Protein AF-A0A7V9TFL7-F1 (afdb_monomer)

Radius of gyration: 17.12 Å; Cα contacts (8 Å, |Δi|>4): 181; chains: 1; bounding box: 45×33×50 Å

Solvent-accessible surface area (backbone atoms only — not comparable to full-atom values): 10741 Å² total; per-residue (Å²): 133,84,66,68,68,58,56,56,48,54,56,53,56,59,66,72,76,47,101,66,58,71,63,60,57,45,56,70,36,56,84,53,49,41,68,57,50,54,43,46,17,35,48,76,90,52,32,55,60,72,30,64,69,74,57,53,71,81,51,73,81,63,53,56,67,58,53,50,52,30,50,39,53,50,28,47,51,52,22,50,50,35,52,54,44,73,68,34,84,84,30,59,55,79,90,54,43,64,60,48,50,51,50,26,55,50,26,48,50,50,32,56,49,44,27,58,76,70,73,48,59,92,72,69,82,60,78,73,72,40,75,27,35,89,62,79,34,77,44,41,74,69,36,47,66,52,32,51,54,50,51,46,32,48,29,51,38,48,30,49,51,39,62,69,44,42,77,57,20,65,90,40,63,69,61,31,52,52,42,53,55,51,31,57,51,29,52,52,62,53,67,110

Foldseek 3Di:
DPDPVVVVVVVVVLQPPDPDDVVNLCVVCVVPPLLLLLLLFFDPVCSCLSDPCNVVVPDDQDALLSLLLSLLQLLLVLLVLLVLLLPQPPQDDPVCSVVSVVSNVLSVVLNVVSCVVNVHDVCRSHGHTDSCSNVVCVCCNPHNVNVVSNNLSSLVSLLCSLVVCLVNCVVPPVSNVSSVVSNVVSVVSNSD

Nearest PDB structures (foldseek):
  4v6b-assembly6_Cn  TM=4.547E-01  e=3.227E-01  Homo sapiens
  4v6b-assembly3_BC  TM=4.761E-01  e=4.717E-01  Homo sapiens
  7tb3-assembly1_A  TM=3.860E-01  e=2.207E-01  Homo sapiens
  8auw-assembly1_D  TM=3.301E-01  e=3.808E+00  Homo sapiens
  7qhm-assembly1_S  TM=1.926E-01  e=4.187E+00  Corynebacterium glutamicum ATCC 13032

Sequence (192 aa):
MLDQTLFDRFDQELSSQTGTSRRDALSTAGSLGAGLLVAAAVPSIFRSLLNPGLLFAQAAQPTVEQVLRFALTLEYLEFEFYERGLLMAGLIPAADRTIFQVFRDHERAHVLFLEGQLGLGRNAAKPDFDFTAGGAFPNWNTDYATYRALAQGFEDTGVRAYKGQAPNLMSNKVALTAALQIHSVEGRHASV

Secondary structure (DSSP, 8-state):
---HHHHHHHHHHHHHHSSS-HHHHHHHTTSS-HHHHHHHHS-HHHHHHH-HHHHHSSSSS--HHHHHHHHHHHHHHHHHHHHHHHHSTTTS-TTTHHHHHHHHHHHHHHHHHHHHHHTPPTTTTPPP--TTTTTT-TTTTT-HHHHHHHHHHHHHHHHHHHHHHHHHHTT-HHHHHHHHHHHHHHHHHTT-

Mean predicted aligned error: 10.51 Å

Structure (mmCIF, N/CA/C/O backbone):
data_AF-A0A7V9TFL7-F1
#
_entry.id   AF-A0A7V9TFL7-F1
#
loop_
_atom_site.group_PDB
_atom_site.id
_atom_site.type_symbol
_atom_site.label_atom_id
_atom_site.label_alt_id
_atom_site.label_comp_id
_atom_site.label_asym_id
_atom_site.label_entity_id
_atom_site.label_seq_id
_atom_site.pdbx_PDB_ins_code
_atom_site.Cartn_x
_atom_site.Cartn_y
_atom_site.Cartn_z
_atom_site.occupancy
_atom_site.B_iso_or_equiv
_atom_site.auth_seq_id
_atom_site.auth_comp_id
_atom_site.auth_asym_id
_atom_site.auth_atom_id
_atom_site.pdbx_PDB_model_num
ATOM 1 N N . MET A 1 1 ? 16.453 -11.311 30.201 1.00 38.06 1 MET A N 1
ATOM 2 C CA . MET A 1 1 ? 17.281 -10.321 29.487 1.00 38.06 1 MET A CA 1
ATOM 3 C C . MET A 1 1 ? 17.600 -10.965 28.149 1.00 38.06 1 MET A C 1
ATOM 5 O O . MET A 1 1 ? 18.352 -11.927 28.137 1.00 38.06 1 MET A O 1
ATOM 9 N N . LEU A 1 2 ? 16.854 -10.614 27.098 1.00 36.91 2 LEU A N 1
ATOM 10 C CA . LEU A 1 2 ? 16.993 -11.259 25.788 1.00 36.91 2 LEU A CA 1
ATOM 11 C C . LEU A 1 2 ? 18.302 -10.785 25.153 1.00 36.91 2 LEU A C 1
ATOM 13 O O . LEU A 1 2 ? 18.589 -9.590 25.144 1.00 36.91 2 LEU A O 1
ATOM 17 N N . ASP A 1 3 ? 19.102 -11.755 24.730 1.00 43.72 3 ASP A N 1
ATOM 18 C CA . ASP A 1 3 ? 20.468 -11.607 24.244 1.00 43.72 3 ASP A CA 1
ATOM 19 C C . ASP A 1 3 ? 20.500 -10.782 22.946 1.00 43.72 3 ASP A C 1
ATOM 21 O O . ASP A 1 3 ? 20.062 -11.239 21.889 1.00 43.72 3 ASP A O 1
ATOM 25 N N . GLN A 1 4 ? 21.007 -9.549 23.041 1.00 45.00 4 GLN A N 1
ATOM 26 C CA . GLN A 1 4 ? 21.160 -8.621 21.914 1.00 45.00 4 GLN A CA 1
ATOM 27 C C . GLN A 1 4 ? 22.051 -9.200 20.799 1.00 45.00 4 GLN A C 1
ATOM 29 O O . GLN A 1 4 ? 21.899 -8.831 19.640 1.00 45.00 4 GLN A O 1
ATOM 34 N N . THR A 1 5 ? 22.896 -10.191 21.109 1.00 54.62 5 THR A N 1
ATOM 35 C CA . THR A 1 5 ? 23.815 -10.798 20.136 1.00 54.62 5 THR A CA 1
ATOM 36 C C . THR A 1 5 ? 23.139 -11.745 19.142 1.00 54.62 5 THR A C 1
ATOM 38 O O . THR A 1 5 ? 23.759 -12.117 18.144 1.00 54.62 5 THR A O 1
ATOM 41 N N . LEU A 1 6 ? 21.896 -12.172 19.401 1.00 41.09 6 LEU A N 1
ATOM 42 C CA . LEU A 1 6 ? 21.140 -13.023 18.478 1.00 41.09 6 LEU A CA 1
ATOM 43 C C . LEU A 1 6 ? 20.500 -12.193 17.355 1.00 41.09 6 LEU A C 1
ATOM 45 O O . LEU A 1 6 ? 20.498 -12.623 16.207 1.00 41.09 6 LEU A O 1
ATOM 49 N N . PHE A 1 7 ? 20.014 -10.992 17.686 1.00 39.16 7 PHE A N 1
ATOM 50 C CA . PHE A 1 7 ? 19.479 -10.032 16.716 1.00 39.16 7 PHE A CA 1
ATOM 51 C C . PHE A 1 7 ? 20.582 -9.475 15.815 1.00 39.16 7 PHE A C 1
ATOM 53 O O . PHE A 1 7 ? 20.425 -9.486 14.598 1.00 39.16 7 PHE A O 1
ATOM 60 N N . ASP A 1 8 ? 21.728 -9.108 16.396 1.00 44.09 8 ASP A N 1
ATOM 61 C CA . ASP A 1 8 ? 22.871 -8.600 15.627 1.00 44.09 8 ASP A CA 1
ATOM 62 C C . ASP A 1 8 ? 23.405 -9.637 14.626 1.00 44.09 8 ASP A C 1
ATOM 64 O O . ASP A 1 8 ? 23.793 -9.293 13.510 1.00 44.09 8 ASP A O 1
ATOM 68 N N . ARG A 1 9 ? 23.386 -10.927 14.993 1.00 44.50 9 ARG A N 1
ATOM 69 C CA . ARG A 1 9 ? 23.775 -12.024 14.092 1.00 44.50 9 ARG A CA 1
ATOM 70 C C . ARG A 1 9 ? 22.763 -12.247 12.970 1.00 44.50 9 ARG A C 1
ATOM 72 O O . ARG A 1 9 ? 23.175 -12.455 11.833 1.00 44.50 9 ARG A O 1
ATOM 79 N N . PHE A 1 10 ? 21.470 -12.132 13.270 1.00 42.41 10 PHE A N 1
ATOM 80 C CA . PHE A 1 10 ? 20.404 -12.229 12.272 1.00 42.41 10 PHE A CA 1
ATOM 81 C C . PHE A 1 10 ? 20.488 -11.096 11.235 1.00 42.41 10 PHE A C 1
ATOM 83 O O . PHE A 1 10 ? 20.381 -11.339 10.034 1.00 42.41 10 PHE A O 1
ATOM 90 N N . ASP A 1 11 ? 20.750 -9.867 11.691 1.00 45.41 11 ASP A N 1
ATOM 91 C CA . ASP A 1 11 ? 20.930 -8.696 10.825 1.00 45.41 11 ASP A CA 1
ATOM 92 C C . ASP A 1 11 ? 22.202 -8.800 9.964 1.00 45.41 11 ASP A C 1
ATOM 94 O O . ASP A 1 11 ? 22.216 -8.372 8.802 1.00 45.41 11 ASP A O 1
ATOM 98 N N . GLN A 1 12 ? 23.266 -9.407 10.499 1.00 41.81 12 GLN A N 1
ATOM 99 C CA . GLN A 1 12 ? 24.523 -9.631 9.783 1.00 41.81 12 GLN A CA 1
ATOM 100 C C . GLN A 1 12 ? 24.410 -10.734 8.715 1.00 41.81 12 GLN A C 1
ATOM 102 O O . GLN A 1 12 ? 24.985 -10.604 7.633 1.00 41.81 12 GLN A O 1
ATOM 107 N N . GLU A 1 13 ? 23.635 -11.792 8.970 1.00 41.62 13 GLU A N 1
ATOM 108 C CA . GLU A 1 13 ? 23.369 -12.850 7.987 1.00 41.62 13 GLU A CA 1
ATOM 109 C C . GLU A 1 13 ? 22.497 -12.349 6.829 1.00 41.62 13 GLU A C 1
ATOM 111 O O . GLU A 1 13 ? 22.826 -12.615 5.669 1.00 41.62 13 GLU A O 1
ATOM 116 N N . LEU A 1 14 ? 21.465 -11.542 7.112 1.00 39.81 14 LEU A N 1
ATOM 117 C CA . LEU A 1 14 ? 20.588 -10.966 6.084 1.00 39.81 14 LEU A CA 1
ATOM 118 C C . LEU A 1 14 ? 21.333 -10.005 5.144 1.00 39.81 14 LEU A C 1
ATOM 120 O O . LEU A 1 14 ? 21.121 -10.009 3.935 1.00 39.81 14 LEU A O 1
ATOM 124 N N . SER A 1 15 ? 22.238 -9.194 5.695 1.00 40.19 15 SER A N 1
ATOM 125 C CA . SER A 1 15 ? 22.995 -8.195 4.928 1.00 40.19 15 SER A CA 1
ATOM 126 C C . SER A 1 15 ? 24.094 -8.792 4.042 1.00 40.19 15 SER A C 1
ATOM 128 O O . SER A 1 15 ? 24.592 -8.111 3.145 1.00 40.19 15 SER A O 1
ATOM 130 N N . SER A 1 16 ? 24.449 -10.063 4.246 1.00 37.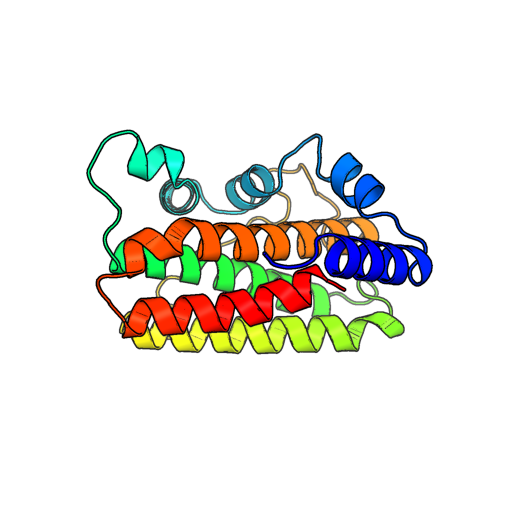59 16 SER A N 1
ATOM 131 C CA . SER A 1 16 ? 25.489 -10.753 3.474 1.00 37.59 16 SER A CA 1
ATOM 132 C C . SER A 1 16 ? 24.986 -11.484 2.219 1.00 37.59 16 SER A C 1
ATOM 134 O O . SER A 1 16 ? 25.801 -11.811 1.358 1.00 37.59 16 SER A O 1
ATOM 136 N N . GLN A 1 17 ? 23.674 -11.730 2.083 1.00 45.78 17 GLN A N 1
ATOM 137 C CA . GLN A 1 17 ? 23.133 -12.605 1.025 1.00 45.78 17 GLN A CA 1
ATOM 138 C C . GLN A 1 17 ? 22.469 -11.884 -0.156 1.00 45.78 17 GLN A C 1
ATOM 140 O O . GLN A 1 17 ? 22.288 -12.485 -1.212 1.00 45.78 17 GLN A O 1
ATOM 145 N N . THR A 1 18 ? 22.161 -10.595 -0.042 1.00 46.78 18 THR A N 1
ATOM 146 C CA . THR A 1 18 ? 21.506 -9.827 -1.110 1.00 46.78 18 THR A CA 1
ATOM 147 C C . THR A 1 18 ? 22.265 -8.523 -1.302 1.00 46.78 18 THR A C 1
ATOM 149 O O . THR A 1 18 ? 22.198 -7.638 -0.455 1.00 46.78 18 THR A O 1
ATOM 152 N N . GLY A 1 19 ? 23.045 -8.413 -2.381 1.00 42.91 19 GLY A N 1
ATOM 153 C CA . GLY A 1 19 ? 23.960 -7.300 -2.681 1.00 42.91 19 GLY A CA 1
ATOM 154 C C . GLY A 1 19 ? 23.296 -5.944 -2.965 1.00 42.91 19 GLY A C 1
ATOM 155 O O . GLY A 1 19 ? 23.669 -5.258 -3.911 1.00 42.91 19 GLY A O 1
ATOM 156 N N . THR A 1 20 ? 22.313 -5.539 -2.171 1.00 45.50 20 THR A N 1
ATOM 157 C CA . THR A 1 20 ? 21.724 -4.202 -2.163 1.00 45.50 20 THR A CA 1
ATOM 158 C C . THR A 1 20 ? 21.490 -3.829 -0.704 1.00 45.50 20 THR A C 1
ATOM 160 O O . THR A 1 20 ? 20.705 -4.459 0.001 1.00 45.50 20 THR A O 1
ATOM 163 N N . SER A 1 21 ? 22.252 -2.856 -0.204 1.00 45.78 21 SER A N 1
ATOM 164 C CA . SER A 1 21 ? 22.202 -2.476 1.205 1.00 45.78 21 SER A CA 1
ATOM 165 C C . SER A 1 21 ? 20.896 -1.742 1.491 1.00 45.78 21 SER A C 1
ATOM 167 O O . SER A 1 21 ? 20.540 -0.812 0.770 1.00 45.78 21 SER A O 1
ATOM 169 N N . ARG A 1 22 ? 20.225 -2.069 2.604 1.00 50.81 22 ARG A N 1
ATOM 170 C CA . ARG A 1 22 ? 19.085 -1.292 3.133 1.00 50.81 22 ARG A CA 1
ATOM 171 C C . ARG A 1 22 ? 19.377 0.214 3.190 1.00 50.81 22 ARG A C 1
ATOM 173 O O . ARG A 1 22 ? 18.460 1.013 3.076 1.00 50.81 22 ARG A O 1
ATOM 180 N N . ARG A 1 23 ? 20.649 0.621 3.326 1.00 49.78 23 ARG A N 1
ATOM 181 C CA . ARG A 1 23 ? 21.077 2.032 3.292 1.00 49.78 23 ARG A CA 1
ATOM 182 C C . ARG A 1 23 ? 20.931 2.698 1.927 1.00 49.78 23 ARG A C 1
ATOM 184 O O . ARG A 1 23 ? 20.722 3.901 1.906 1.00 49.78 23 ARG A O 1
ATOM 191 N N . ASP A 1 24 ? 21.021 1.957 0.830 1.00 43.75 24 ASP A N 1
ATOM 192 C CA . ASP A 1 24 ? 20.861 2.497 -0.526 1.00 43.75 24 ASP A CA 1
ATOM 193 C C . ASP A 1 24 ? 19.375 2.654 -0.881 1.00 43.75 24 ASP A C 1
ATOM 195 O O . ASP A 1 24 ? 18.965 3.648 -1.487 1.00 43.75 24 ASP A O 1
ATOM 199 N N . ALA A 1 25 ? 18.540 1.732 -0.386 1.00 45.22 25 ALA A N 1
ATOM 200 C CA . ALA A 1 25 ? 17.086 1.884 -0.386 1.00 45.22 25 ALA A CA 1
ATOM 201 C C . ALA A 1 25 ? 16.650 3.066 0.504 1.00 45.22 25 ALA A C 1
ATOM 203 O O . ALA A 1 25 ? 15.868 3.908 0.076 1.00 45.22 25 ALA A O 1
ATOM 204 N N . LEU A 1 26 ? 17.232 3.197 1.704 1.00 44.81 26 LEU A N 1
ATOM 205 C CA . LEU A 1 26 ? 16.986 4.303 2.639 1.00 44.81 26 LEU A CA 1
ATOM 206 C C . LEU A 1 26 ? 17.600 5.640 2.208 1.00 44.81 26 LEU A C 1
ATOM 208 O O . LEU A 1 26 ? 17.134 6.665 2.683 1.00 44.81 26 LEU A O 1
ATOM 212 N N . SER A 1 27 ? 18.631 5.683 1.362 1.00 44.38 27 SER A N 1
ATOM 213 C CA . SER A 1 27 ? 19.202 6.942 0.855 1.00 44.38 27 SER A CA 1
ATOM 214 C C . SER A 1 27 ? 18.411 7.469 -0.343 1.00 44.38 27 SER A C 1
ATOM 216 O O . SER A 1 27 ? 18.218 8.678 -0.461 1.00 44.38 27 SER A O 1
ATOM 218 N N . THR A 1 28 ? 17.854 6.567 -1.154 1.00 39.44 28 THR A N 1
ATOM 219 C CA . THR A 1 28 ? 16.918 6.895 -2.241 1.00 39.44 28 THR A CA 1
ATOM 220 C C . THR A 1 28 ? 15.524 7.244 -1.695 1.00 39.44 28 THR A C 1
ATOM 222 O O . THR A 1 28 ? 14.906 8.198 -2.158 1.00 39.44 28 THR A O 1
ATOM 225 N N . ALA A 1 29 ? 15.064 6.560 -0.640 1.00 38.88 29 ALA A N 1
ATOM 226 C CA . ALA A 1 29 ? 13.845 6.891 0.111 1.00 38.88 29 ALA A CA 1
ATOM 227 C C . ALA A 1 29 ? 14.056 7.962 1.209 1.00 38.88 29 ALA A C 1
ATOM 229 O O . ALA A 1 29 ? 13.106 8.402 1.853 1.00 38.88 29 ALA A O 1
ATOM 230 N N . GLY A 1 30 ? 15.299 8.377 1.461 1.00 35.81 30 GLY A N 1
ATOM 231 C CA . GLY A 1 30 ? 15.676 9.232 2.594 1.00 35.81 30 GLY A CA 1
ATOM 232 C C . GLY A 1 30 ? 15.503 10.724 2.344 1.00 35.81 30 GLY A C 1
ATOM 233 O O . GLY A 1 30 ? 15.368 11.490 3.295 1.00 35.81 30 GLY A O 1
ATOM 234 N N . SER A 1 31 ? 15.469 11.152 1.082 1.00 36.62 31 SER A N 1
ATOM 235 C CA . SER A 1 31 ? 15.178 12.546 0.724 1.00 36.62 31 SER A CA 1
ATOM 236 C C . SER A 1 31 ? 13.673 12.844 0.696 1.00 36.62 31 SER A C 1
ATOM 238 O O . SER A 1 31 ? 13.274 13.992 0.887 1.00 36.62 31 SER A O 1
ATOM 240 N N . LEU A 1 32 ? 12.834 11.815 0.536 1.00 40.00 32 LEU A N 1
ATOM 241 C CA . LEU A 1 32 ? 11.374 11.884 0.550 1.00 40.00 32 LEU A CA 1
ATOM 242 C C . LEU A 1 32 ? 10.845 10.707 1.381 1.00 40.00 32 LEU A C 1
ATOM 244 O O . LEU A 1 32 ? 10.576 9.638 0.844 1.00 40.00 32 LEU A O 1
ATOM 248 N N . GLY A 1 33 ? 10.737 10.876 2.703 1.00 51.72 33 GLY A N 1
ATOM 249 C CA . GLY A 1 33 ? 10.311 9.790 3.593 1.00 51.72 33 GLY A CA 1
ATOM 250 C C . GLY A 1 33 ? 9.024 9.118 3.100 1.00 51.72 33 GLY A C 1
ATOM 251 O O . GLY A 1 33 ? 8.085 9.805 2.714 1.00 51.72 33 GLY A O 1
ATOM 252 N N . ALA A 1 34 ? 8.965 7.787 3.124 1.00 54.50 34 ALA A N 1
ATOM 253 C CA . ALA A 1 34 ? 7.911 6.980 2.492 1.00 54.50 34 ALA A CA 1
ATOM 254 C C . ALA A 1 34 ? 6.450 7.398 2.809 1.00 54.50 34 ALA A C 1
ATOM 256 O O . ALA A 1 34 ? 5.578 7.295 1.949 1.00 54.50 34 ALA A O 1
ATOM 257 N N . GLY A 1 35 ? 6.181 7.992 3.981 1.00 59.47 35 GLY A N 1
ATOM 258 C CA . GLY A 1 35 ? 4.867 8.579 4.293 1.00 59.47 35 GLY A CA 1
ATOM 259 C C . GLY A 1 35 ? 4.477 9.788 3.422 1.00 59.47 35 GLY A C 1
ATOM 260 O O . GLY A 1 35 ? 3.297 9.993 3.151 1.00 59.47 35 GLY A O 1
ATOM 261 N N . LEU A 1 36 ? 5.448 10.571 2.938 1.00 61.41 36 LEU A N 1
ATOM 262 C CA . LEU A 1 36 ? 5.235 11.663 1.983 1.00 61.41 36 LEU A CA 1
ATOM 263 C C . LEU A 1 36 ? 4.880 11.131 0.588 1.00 61.41 36 LEU A C 1
ATOM 265 O O . LEU A 1 36 ? 4.050 11.732 -0.091 1.00 61.41 36 LEU A O 1
ATOM 269 N N . LEU A 1 37 ? 5.467 10.001 0.180 1.00 62.78 37 LEU A N 1
ATOM 270 C CA . LEU A 1 37 ? 5.192 9.370 -1.116 1.00 62.78 37 LEU A CA 1
ATOM 271 C C . LEU A 1 37 ? 3.740 8.888 -1.184 1.00 62.78 37 LEU A C 1
ATOM 273 O O . LEU A 1 37 ? 3.008 9.235 -2.109 1.00 62.78 37 LEU A O 1
ATOM 277 N N . VAL A 1 38 ? 3.299 8.179 -0.141 1.00 66.00 38 VAL A N 1
ATOM 278 C CA . VAL A 1 38 ? 1.904 7.748 0.022 1.00 66.00 38 VAL A CA 1
ATOM 279 C C . VAL A 1 38 ? 0.967 8.955 0.083 1.00 66.00 38 VAL A C 1
ATOM 281 O O . VAL A 1 38 ? -0.028 9.007 -0.635 1.00 66.00 38 VAL A O 1
ATOM 284 N N . ALA A 1 39 ? 1.308 9.983 0.867 1.00 67.69 39 ALA A N 1
ATOM 285 C CA . ALA A 1 39 ? 0.500 11.196 0.940 1.00 67.69 39 ALA A CA 1
ATOM 286 C C . ALA A 1 39 ? 0.347 11.888 -0.418 1.00 67.69 39 ALA A C 1
ATOM 288 O O . ALA A 1 39 ? -0.725 12.420 -0.685 1.00 67.69 39 ALA A O 1
ATOM 289 N N . ALA A 1 40 ? 1.372 11.891 -1.271 1.00 70.44 40 ALA A N 1
ATOM 290 C CA . ALA A 1 40 ? 1.318 12.491 -2.599 1.00 70.44 40 ALA A CA 1
ATOM 291 C C . ALA A 1 40 ? 0.483 11.663 -3.590 1.00 70.44 40 ALA A C 1
ATOM 293 O O . ALA A 1 40 ? -0.236 12.258 -4.395 1.00 70.44 40 ALA A O 1
ATOM 294 N N . ALA A 1 41 ? 0.521 10.331 -3.478 1.00 72.12 41 ALA A N 1
ATOM 295 C CA . ALA A 1 41 ? -0.199 9.414 -4.360 1.00 72.12 41 ALA A CA 1
ATOM 296 C C . ALA A 1 41 ? -1.700 9.280 -4.067 1.00 72.12 41 ALA A C 1
ATOM 298 O O . ALA A 1 41 ? -2.455 8.748 -4.879 1.00 72.12 41 ALA A O 1
ATOM 299 N N . VAL A 1 42 ? -2.150 9.779 -2.919 1.00 71.44 42 VAL A N 1
ATOM 300 C CA . VAL A 1 42 ? -3.547 9.718 -2.487 1.00 71.44 42 VAL A CA 1
ATOM 301 C C . VAL A 1 42 ? -4.226 11.088 -2.640 1.00 71.44 42 VAL A C 1
ATOM 303 O O . VAL A 1 42 ? -3.593 12.121 -2.384 1.00 71.44 42 VAL A O 1
ATOM 306 N N . PRO A 1 43 ? -5.520 11.158 -3.023 1.00 67.56 43 PRO A N 1
ATOM 307 C CA . PRO A 1 43 ? -6.216 12.430 -3.182 1.00 67.56 43 PRO A CA 1
ATOM 308 C C . PRO A 1 43 ? -6.230 13.241 -1.884 1.00 67.56 43 PRO A C 1
ATOM 310 O O . PRO A 1 43 ? -6.303 12.691 -0.784 1.00 67.56 43 PRO A O 1
ATOM 313 N N . SER A 1 44 ? -6.225 14.573 -1.994 1.00 65.56 44 SER A N 1
ATOM 314 C CA . SER A 1 44 ? -6.154 15.491 -0.842 1.00 65.56 44 SER A CA 1
ATOM 315 C C . SER A 1 44 ? -7.227 15.270 0.216 1.00 65.56 44 SER A C 1
ATOM 317 O O . SER A 1 44 ? -6.939 15.414 1.400 1.00 65.56 44 SER A O 1
ATOM 319 N N . ILE A 1 45 ? -8.428 14.866 -0.194 1.00 51.03 45 ILE A N 1
ATOM 320 C CA . ILE A 1 45 ? -9.538 14.562 0.717 1.00 51.03 45 ILE A CA 1
ATOM 321 C C . ILE A 1 45 ? -9.269 13.326 1.596 1.00 51.03 45 ILE A C 1
ATOM 323 O O . ILE A 1 45 ? -9.814 13.230 2.690 1.00 51.03 45 ILE A O 1
ATOM 327 N N . PHE A 1 46 ? -8.395 12.420 1.147 1.00 58.56 46 PHE A N 1
ATOM 328 C CA . PHE A 1 46 ? -7.981 11.207 1.858 1.00 58.56 46 PHE A CA 1
ATOM 329 C C . PHE A 1 46 ? -6.616 11.363 2.547 1.00 58.56 46 PHE A C 1
ATOM 331 O O . PHE A 1 46 ? -6.274 10.557 3.407 1.00 58.56 46 PHE A O 1
ATOM 338 N N . ARG A 1 47 ? -5.849 12.429 2.255 1.00 64.88 47 ARG A N 1
ATOM 339 C CA . ARG A 1 47 ? -4.569 12.719 2.935 1.00 64.88 47 ARG A CA 1
ATOM 340 C C . ARG A 1 47 ? -4.721 12.897 4.448 1.00 64.88 47 ARG A C 1
ATOM 342 O O . ARG A 1 47 ? -3.776 12.614 5.178 1.00 64.88 47 ARG A O 1
ATOM 349 N N . SER A 1 48 ? -5.891 13.336 4.921 1.00 55.50 48 SER A N 1
ATOM 350 C CA . SER A 1 48 ? -6.190 13.383 6.355 1.00 55.50 48 SER A CA 1
ATOM 351 C C . SER A 1 48 ? -6.116 11.985 6.967 1.00 55.50 48 SER A C 1
ATOM 353 O O . SER A 1 48 ? -5.448 11.82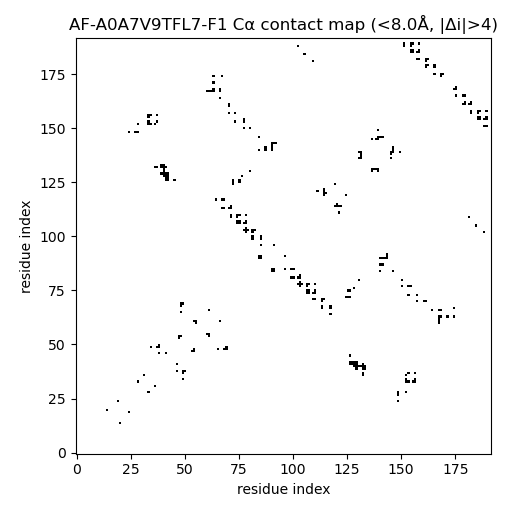4 7.975 1.00 55.50 48 SER A O 1
ATOM 355 N N . LEU A 1 49 ? -6.671 10.961 6.311 1.00 56.78 49 LEU A N 1
ATOM 356 C CA . LEU A 1 49 ? -6.604 9.569 6.770 1.00 56.78 49 LEU A CA 1
ATOM 357 C C . LEU A 1 49 ? -5.163 9.066 6.889 1.00 56.78 49 LEU A C 1
ATOM 359 O O . LEU A 1 49 ? -4.873 8.293 7.792 1.00 56.78 49 LEU A O 1
ATOM 363 N N . LEU A 1 50 ? -4.265 9.549 6.024 1.00 57.62 50 LEU A N 1
ATOM 364 C CA . LEU A 1 50 ? -2.874 9.103 5.937 1.00 57.62 50 LEU A CA 1
ATOM 365 C C . LEU A 1 50 ? -1.898 9.756 6.909 1.00 57.62 50 LEU A C 1
ATOM 367 O O . LEU A 1 50 ? -0.757 9.306 7.024 1.00 57.62 50 LEU A O 1
ATOM 371 N N . ASN A 1 51 ? -2.303 10.833 7.578 1.00 51.47 51 ASN A N 1
ATOM 372 C CA . ASN A 1 51 ? -1.444 11.520 8.524 1.00 51.47 51 ASN A CA 1
ATOM 373 C C . ASN A 1 51 ? -1.990 11.353 9.945 1.00 51.47 51 ASN A C 1
ATOM 375 O O . ASN A 1 51 ? -2.740 12.213 10.417 1.00 51.47 51 ASN A O 1
ATOM 379 N N . PRO A 1 52 ? -1.557 10.290 10.655 1.00 47.88 52 PRO A N 1
ATOM 380 C CA . PRO A 1 52 ? -1.791 10.134 12.080 1.00 47.88 52 PRO A CA 1
ATOM 381 C C . PRO A 1 52 ? -1.515 11.430 12.845 1.00 47.88 52 PRO A C 1
ATOM 383 O O . PRO A 1 52 ? -2.342 11.894 13.612 1.00 47.88 52 PRO A O 1
ATOM 386 N N . GLY A 1 53 ? -0.392 12.095 12.574 1.00 45.00 53 GLY A N 1
ATOM 387 C CA . GLY A 1 53 ? -0.021 13.340 13.241 1.00 45.00 53 GLY A CA 1
ATOM 388 C C . GLY A 1 53 ? -1.003 14.495 13.017 1.00 45.00 53 GLY A C 1
ATOM 389 O O . GLY A 1 53 ? -1.209 15.266 13.940 1.00 45.00 53 GLY A O 1
ATOM 390 N N . LEU A 1 54 ? -1.648 14.615 11.850 1.00 41.53 54 LEU A N 1
ATOM 391 C CA . LEU A 1 54 ? -2.633 15.680 11.575 1.00 41.53 54 LEU A CA 1
ATOM 392 C C . LEU A 1 54 ? -4.057 15.324 12.023 1.00 41.53 54 LEU A C 1
ATOM 394 O O . LEU A 1 54 ? -4.818 16.229 12.355 1.00 41.53 54 LEU A O 1
ATOM 398 N N . LEU A 1 55 ? -4.417 14.038 12.085 1.00 40.25 55 LEU A N 1
ATOM 399 C CA . LEU A 1 55 ? -5.659 13.594 12.732 1.00 40.25 55 LEU A CA 1
ATOM 400 C C . LEU A 1 55 ? -5.564 13.654 14.263 1.00 40.25 55 LEU A C 1
ATOM 402 O O . LEU A 1 55 ? -6.559 13.934 14.926 1.00 40.25 55 LEU A O 1
ATOM 406 N N . PHE A 1 56 ? -4.369 13.418 14.819 1.00 48.28 56 PHE A N 1
ATOM 407 C CA . PHE A 1 56 ? -4.116 13.271 16.261 1.00 48.28 56 PHE A CA 1
ATOM 408 C C . PHE A 1 56 ? -3.466 14.504 16.906 1.00 48.28 56 PHE A C 1
ATOM 410 O O . PHE A 1 56 ? -3.246 14.508 18.114 1.00 48.28 56 PHE A O 1
ATOM 417 N N . ALA A 1 57 ? -3.192 15.574 16.144 1.00 41.09 57 ALA A N 1
ATOM 418 C CA . ALA A 1 57 ? -2.686 16.842 16.687 1.00 41.09 57 ALA A CA 1
ATOM 419 C C . ALA A 1 57 ? -3.768 17.708 17.357 1.00 41.09 57 ALA A C 1
ATOM 421 O O . ALA A 1 57 ? -3.421 18.605 18.127 1.00 41.09 57 ALA A O 1
ATOM 422 N N . GLN A 1 58 ? -5.061 17.486 17.083 1.00 41.31 58 GLN A N 1
ATOM 423 C CA . GLN A 1 58 ? -6.137 18.374 17.557 1.00 41.31 58 GLN A CA 1
ATOM 424 C C . GLN A 1 58 ? -7.300 17.700 18.321 1.00 41.31 58 GLN A C 1
ATOM 426 O O . GLN A 1 58 ? -8.123 18.425 18.876 1.00 41.31 58 GLN A O 1
ATOM 431 N N . ALA A 1 59 ? -7.383 16.368 18.435 1.00 40.97 59 ALA A N 1
ATOM 432 C CA . ALA A 1 59 ? -8.405 15.693 19.252 1.00 40.97 59 ALA A CA 1
ATOM 433 C C . ALA A 1 59 ? -7.962 14.288 19.708 1.00 40.97 59 ALA A C 1
ATOM 435 O O . ALA A 1 59 ? -6.924 13.794 19.281 1.00 40.97 59 ALA A O 1
ATOM 436 N N . ALA A 1 60 ? -8.759 13.690 20.604 1.00 55.03 60 ALA A N 1
ATOM 437 C CA . ALA A 1 60 ? -8.639 12.357 21.201 1.00 55.03 60 ALA A CA 1
ATOM 438 C C . ALA A 1 60 ? -8.099 11.253 20.264 1.00 55.03 60 AL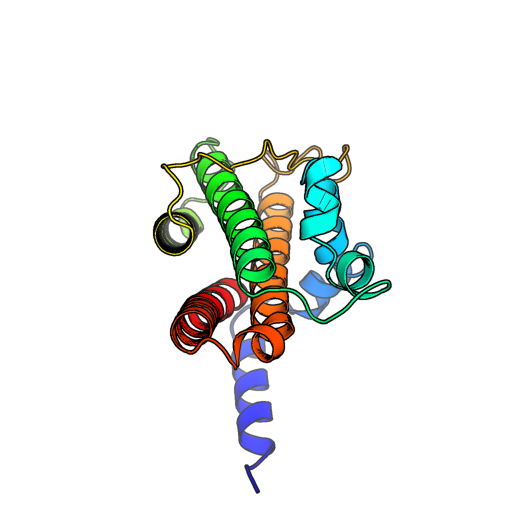A A C 1
ATOM 440 O O . ALA A 1 60 ? -8.251 11.327 19.048 1.00 55.03 60 ALA A O 1
ATOM 441 N N . GLN A 1 61 ? -7.513 10.207 20.864 1.00 60.59 61 GLN A N 1
ATOM 442 C CA . GLN A 1 61 ? -7.051 8.989 20.175 1.00 60.59 61 GLN A CA 1
ATOM 443 C C . GLN A 1 61 ? -8.043 8.554 19.073 1.00 60.59 61 GLN A C 1
ATOM 445 O O . GLN A 1 61 ? -9.255 8.610 19.318 1.00 60.59 61 GLN A O 1
ATOM 450 N N . PRO A 1 62 ? -7.572 8.120 17.887 1.00 67.56 62 PRO A N 1
ATOM 451 C CA . PRO A 1 62 ? -8.459 7.700 16.805 1.00 67.56 62 PRO A CA 1
ATOM 452 C C . PRO A 1 62 ? -9.427 6.630 17.283 1.00 67.56 62 PRO A C 1
ATOM 454 O O . PRO A 1 62 ? -9.066 5.717 18.027 1.00 67.56 62 PRO A O 1
ATOM 457 N N . THR A 1 63 ? -10.648 6.688 16.767 1.00 82.69 63 THR A N 1
ATOM 458 C CA . THR A 1 63 ? -11.566 5.558 16.873 1.00 82.69 63 THR A CA 1
ATOM 459 C C . THR A 1 63 ? -11.024 4.363 16.089 1.00 82.69 63 THR A C 1
ATOM 461 O O . THR A 1 63 ? -10.331 4.513 15.082 1.00 82.69 63 THR A O 1
ATOM 464 N N . VAL A 1 64 ? -11.403 3.157 16.511 1.00 85.38 64 VAL A N 1
ATOM 465 C CA . VAL A 1 64 ? -11.064 1.917 15.796 1.00 85.38 64 VAL A CA 1
ATOM 466 C C . VAL A 1 64 ? -11.514 1.973 14.333 1.00 85.38 64 VAL A C 1
ATOM 468 O O . VAL A 1 64 ? -10.769 1.563 13.452 1.00 85.38 64 VAL A O 1
ATOM 471 N N . GLU A 1 65 ? -12.696 2.529 14.053 1.00 85.62 65 GLU A N 1
ATOM 472 C CA . GLU A 1 65 ? -13.184 2.670 12.678 1.00 85.62 65 GLU A CA 1
ATOM 473 C C . GLU A 1 65 ? -12.265 3.561 11.830 1.00 85.62 65 GLU A C 1
ATOM 475 O O . GLU A 1 65 ? -11.943 3.205 10.699 1.00 85.62 65 GLU A O 1
ATOM 480 N N . GLN A 1 66 ? -11.793 4.689 12.373 1.00 82.62 66 GLN A N 1
ATOM 481 C CA . GLN A 1 66 ? -10.847 5.562 11.669 1.00 82.62 66 GLN A CA 1
ATOM 482 C C . GLN A 1 66 ? -9.531 4.840 11.365 1.00 82.62 66 GLN A C 1
ATOM 484 O O . GLN A 1 66 ? -9.017 4.970 10.255 1.00 82.62 66 GLN A O 1
ATOM 489 N N . VAL A 1 67 ? -9.022 4.041 12.309 1.00 83.56 67 VAL A N 1
ATOM 490 C CA . VAL A 1 67 ? -7.826 3.214 12.092 1.00 83.56 67 VAL A CA 1
ATOM 491 C C . VAL A 1 67 ? -8.047 2.208 10.964 1.00 83.56 67 VAL A C 1
ATOM 493 O O . VAL A 1 67 ? -7.223 2.117 10.058 1.00 83.56 67 VAL A O 1
ATOM 496 N N . LEU A 1 68 ? -9.166 1.478 10.984 1.00 88.00 68 LEU A N 1
ATOM 497 C CA . LEU A 1 68 ? -9.471 0.466 9.968 1.00 88.00 68 LEU A CA 1
ATOM 498 C C . LEU A 1 68 ? -9.699 1.082 8.579 1.00 88.00 68 LEU A C 1
ATOM 500 O O . LEU A 1 68 ? -9.298 0.495 7.580 1.00 88.00 68 LEU A O 1
ATOM 504 N N . ARG A 1 69 ? -10.301 2.274 8.493 1.00 88.12 69 ARG A N 1
ATOM 505 C CA . ARG A 1 69 ? -10.472 3.000 7.221 1.00 88.12 69 ARG A CA 1
ATOM 506 C C . ARG A 1 69 ? -9.150 3.511 6.656 1.00 88.12 69 ARG A C 1
ATOM 508 O O . ARG A 1 69 ? -8.958 3.481 5.441 1.00 88.12 69 ARG A O 1
ATOM 515 N N . PHE A 1 70 ? -8.252 3.977 7.521 1.00 85.50 70 PHE A N 1
ATOM 516 C CA . PHE A 1 70 ? -6.897 4.338 7.114 1.00 85.50 70 PHE A CA 1
ATOM 517 C C . PHE A 1 70 ? -6.146 3.115 6.580 1.00 85.50 70 PHE A C 1
ATOM 519 O O . PHE A 1 70 ? -5.647 3.173 5.460 1.00 85.50 70 PHE A O 1
ATOM 526 N N . ALA A 1 71 ? -6.159 2.003 7.320 1.00 88.06 71 ALA A N 1
ATOM 527 C CA . ALA A 1 71 ? -5.580 0.735 6.882 1.00 88.06 71 ALA A CA 1
ATOM 528 C C . ALA A 1 71 ? -6.133 0.307 5.514 1.00 88.06 71 ALA A C 1
ATOM 530 O O . ALA A 1 71 ? -5.369 0.132 4.578 1.00 88.06 71 ALA A O 1
ATOM 531 N N . LEU A 1 72 ? -7.461 0.292 5.344 1.00 91.94 72 LEU A N 1
ATOM 532 C CA . LEU A 1 72 ? -8.095 -0.070 4.073 1.00 91.94 72 LEU A CA 1
ATOM 533 C C . LEU A 1 72 ? -7.642 0.826 2.907 1.00 91.94 72 LEU A C 1
ATOM 535 O O . LEU A 1 72 ? -7.549 0.369 1.773 1.00 91.94 72 LEU A O 1
ATOM 539 N N . THR A 1 73 ? -7.354 2.102 3.170 1.00 90.50 73 THR A N 1
ATOM 540 C CA . THR A 1 73 ? -6.840 3.016 2.140 1.00 90.50 73 THR A CA 1
ATOM 541 C C . THR A 1 73 ? -5.430 2.630 1.687 1.00 90.50 73 THR A C 1
ATOM 543 O O . THR A 1 73 ? -5.142 2.753 0.498 1.00 90.50 73 THR A O 1
ATOM 546 N N . LEU A 1 74 ? -4.576 2.162 2.604 1.00 91.25 74 LEU A N 1
ATOM 547 C CA . LEU A 1 74 ? -3.246 1.642 2.269 1.00 91.25 74 LEU A CA 1
ATOM 548 C C . LEU A 1 74 ? -3.355 0.344 1.461 1.00 91.25 74 LEU A C 1
ATOM 550 O O . LEU A 1 74 ? -2.821 0.287 0.360 1.00 91.25 74 LEU A O 1
ATOM 554 N N . GLU A 1 75 ? -4.186 -0.603 1.901 1.00 94.94 75 GLU A N 1
ATOM 555 C CA . GLU A 1 75 ? -4.365 -1.874 1.179 1.00 94.94 75 GLU A CA 1
ATOM 556 C C . GLU A 1 75 ? -4.887 -1.664 -0.250 1.00 94.94 75 GLU A C 1
ATOM 558 O O . GLU A 1 75 ? -4.483 -2.341 -1.195 1.00 94.94 75 GLU A O 1
ATOM 563 N N . TYR A 1 76 ? -5.781 -0.688 -0.453 1.00 96.50 76 TYR A N 1
ATOM 564 C CA . TYR A 1 76 ? -6.212 -0.316 -1.800 1.00 96.50 76 TYR A CA 1
ATOM 565 C C . TYR A 1 76 ? -5.071 0.253 -2.650 1.00 96.50 76 TYR A C 1
ATOM 567 O O . TYR A 1 76 ? -5.034 -0.022 -3.853 1.00 96.50 7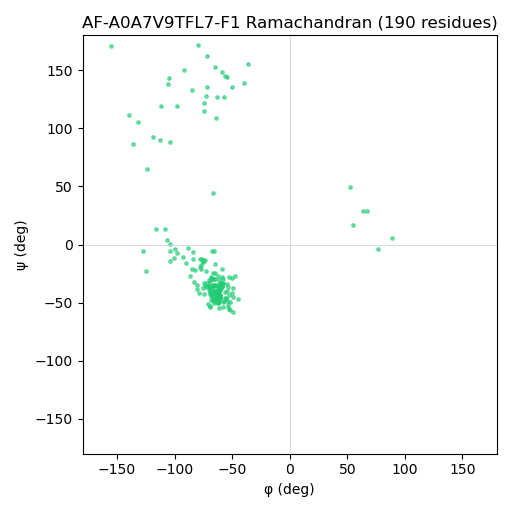6 TYR A O 1
ATOM 575 N N . LEU A 1 77 ? -4.199 1.075 -2.055 1.00 94.94 77 LEU A N 1
ATOM 576 C CA . LEU A 1 77 ? -3.060 1.693 -2.736 1.00 94.94 77 LEU A CA 1
ATOM 577 C C . LEU A 1 77 ? -2.102 0.612 -3.235 1.00 94.94 77 LEU A C 1
ATOM 579 O O . LEU A 1 77 ? -1.757 0.607 -4.417 1.00 94.94 77 LEU A O 1
ATOM 583 N N . GLU A 1 78 ? -1.723 -0.313 -2.358 1.00 96.00 78 GLU A N 1
ATOM 584 C CA . GLU A 1 78 ? -0.779 -1.392 -2.654 1.00 96.00 78 GLU A CA 1
ATOM 585 C C . GLU A 1 78 ? -1.378 -2.395 -3.641 1.00 96.00 78 GLU A C 1
ATOM 587 O O . GLU A 1 78 ? -0.781 -2.659 -4.690 1.00 96.00 78 GLU A O 1
ATOM 592 N N . PHE A 1 79 ? -2.615 -2.854 -3.405 1.00 98.06 79 PHE A N 1
ATOM 593 C CA . PHE A 1 79 ? -3.308 -3.747 -4.334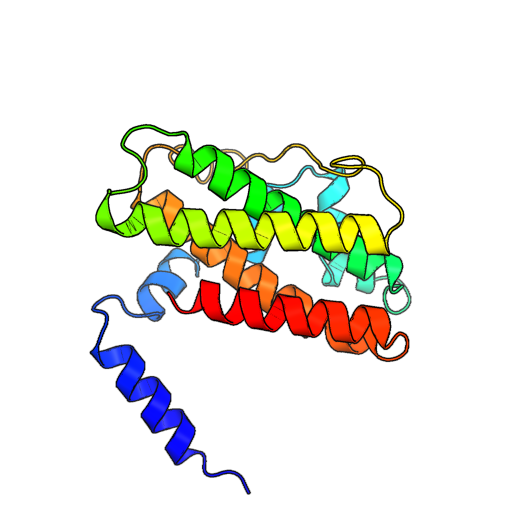 1.00 98.06 79 PHE A CA 1
ATOM 594 C C . PHE A 1 79 ? -3.371 -3.162 -5.750 1.00 98.06 79 PHE A C 1
ATOM 596 O O . PHE A 1 79 ? -3.054 -3.845 -6.727 1.00 98.06 79 PHE A O 1
ATOM 603 N N . GLU A 1 80 ? -3.766 -1.892 -5.886 1.00 97.94 80 GLU A N 1
ATOM 604 C CA . GLU A 1 80 ? -3.859 -1.262 -7.199 1.00 97.94 80 GLU A CA 1
ATOM 605 C C . GLU A 1 80 ? -2.484 -1.027 -7.837 1.00 97.94 80 GLU A C 1
ATOM 607 O O . GLU A 1 80 ? -2.342 -1.191 -9.053 1.00 97.94 80 GLU A O 1
ATOM 612 N N . PHE A 1 81 ? -1.467 -0.683 -7.046 1.00 97.75 81 PHE A N 1
ATOM 613 C CA . PHE A 1 81 ? -0.100 -0.536 -7.535 1.00 97.75 81 PHE A CA 1
ATOM 614 C C . PHE A 1 81 ? 0.431 -1.846 -8.129 1.00 97.75 81 PHE A C 1
ATOM 616 O O . PHE A 1 81 ? 0.972 -1.857 -9.244 1.00 97.75 81 PHE A O 1
ATOM 623 N N . TYR A 1 82 ? 0.228 -2.964 -7.428 1.00 98.31 82 TYR A N 1
ATOM 624 C CA . TYR A 1 82 ? 0.660 -4.278 -7.893 1.00 98.31 82 TYR A CA 1
ATOM 625 C C . TYR A 1 82 ? -0.141 -4.771 -9.091 1.00 98.31 82 TYR A C 1
ATOM 627 O O . TYR A 1 82 ? 0.450 -5.243 -10.065 1.00 98.31 82 TYR A O 1
ATOM 635 N N . GLU A 1 83 ? -1.462 -4.593 -9.081 1.00 98.19 83 GLU A N 1
ATOM 636 C CA . GLU A 1 83 ? -2.314 -4.946 -10.217 1.00 98.19 83 GLU A CA 1
ATOM 637 C C . GLU A 1 83 ? -1.878 -4.192 -11.482 1.00 98.19 83 GLU A C 1
ATOM 639 O O . GLU A 1 83 ? -1.634 -4.803 -12.526 1.00 98.19 83 GLU A O 1
ATOM 644 N N . ARG A 1 84 ? -1.695 -2.867 -11.392 1.00 97.88 84 ARG A N 1
ATOM 645 C CA . ARG A 1 84 ? -1.259 -2.054 -12.536 1.00 97.88 84 ARG A CA 1
ATOM 646 C C . ARG A 1 84 ? 0.144 -2.441 -13.001 1.00 97.88 84 ARG A C 1
ATOM 648 O O . ARG A 1 84 ? 0.350 -2.593 -14.203 1.00 97.88 84 ARG A O 1
ATOM 655 N N . GLY A 1 85 ? 1.091 -2.633 -12.083 1.00 97.69 85 GLY A N 1
ATOM 656 C CA . GLY A 1 85 ? 2.462 -3.014 -12.428 1.00 97.69 85 GLY A CA 1
ATOM 657 C C . GLY A 1 85 ? 2.556 -4.375 -13.122 1.00 97.69 85 GLY A C 1
ATOM 658 O O . GLY A 1 85 ? 3.254 -4.515 -14.126 1.00 97.69 85 GLY A O 1
ATOM 659 N N . LEU A 1 86 ? 1.791 -5.369 -12.656 1.00 98.19 86 LEU A N 1
ATOM 660 C CA . LEU A 1 86 ? 1.734 -6.701 -13.266 1.00 98.19 86 LEU A CA 1
ATOM 661 C C . LEU A 1 86 ? 1.133 -6.690 -14.678 1.00 98.19 86 LEU A C 1
ATOM 663 O O . LEU A 1 86 ? 1.516 -7.537 -15.494 1.00 98.19 86 LEU A O 1
ATOM 667 N N . LEU A 1 87 ? 0.231 -5.749 -14.973 1.00 97.75 87 LEU A N 1
ATOM 668 C CA . LEU A 1 87 ? -0.360 -5.555 -16.300 1.00 97.75 87 LEU A CA 1
ATOM 669 C C . LEU A 1 87 ? 0.578 -4.838 -17.285 1.00 97.75 87 LEU A C 1
ATOM 671 O O . LEU A 1 87 ? 0.399 -4.977 -18.496 1.00 97.75 87 LEU A O 1
ATOM 675 N N . MET A 1 88 ? 1.584 -4.099 -16.805 1.00 96.56 88 MET A N 1
ATOM 676 C CA . MET A 1 88 ? 2.538 -3.411 -17.678 1.00 96.56 88 MET A CA 1
ATOM 677 C C . MET A 1 88 ? 3.532 -4.399 -18.296 1.00 96.56 88 MET A C 1
ATOM 679 O O . MET A 1 88 ? 4.361 -5.016 -17.619 1.00 96.56 88 MET A O 1
ATOM 683 N N . ALA A 1 89 ? 3.465 -4.537 -19.620 1.00 94.69 89 ALA A N 1
ATOM 684 C CA . ALA A 1 89 ? 4.381 -5.382 -20.371 1.00 94.69 89 ALA A CA 1
ATOM 685 C C . ALA A 1 89 ? 5.822 -4.865 -20.242 1.00 94.69 89 ALA A C 1
ATOM 687 O O . ALA A 1 89 ? 6.103 -3.701 -20.512 1.00 94.69 89 ALA A O 1
ATOM 688 N N . GLY A 1 90 ? 6.739 -5.746 -19.843 1.00 94.38 90 GLY A N 1
ATOM 689 C CA . GLY A 1 90 ? 8.166 -5.429 -19.747 1.00 94.38 90 GLY A CA 1
ATOM 690 C C . GLY A 1 90 ? 8.585 -4.599 -18.530 1.00 94.38 90 GLY A C 1
ATOM 691 O O . GLY A 1 90 ? 9.783 -4.419 -18.350 1.00 94.38 90 GLY A O 1
ATOM 692 N N . LEU A 1 91 ? 7.652 -4.148 -17.678 1.00 97.81 91 LEU A N 1
ATOM 693 C CA . LEU A 1 91 ? 7.996 -3.413 -16.455 1.00 97.81 91 LEU A CA 1
ATOM 694 C C . LEU A 1 91 ? 8.683 -4.315 -15.425 1.00 97.81 91 LEU A C 1
ATOM 696 O O . LEU A 1 91 ? 9.760 -3.992 -14.942 1.00 97.81 91 LEU A O 1
ATOM 700 N N . ILE A 1 92 ? 8.057 -5.447 -15.087 1.00 97.81 92 ILE A N 1
ATOM 701 C CA . ILE A 1 92 ? 8.563 -6.380 -14.071 1.00 97.81 92 ILE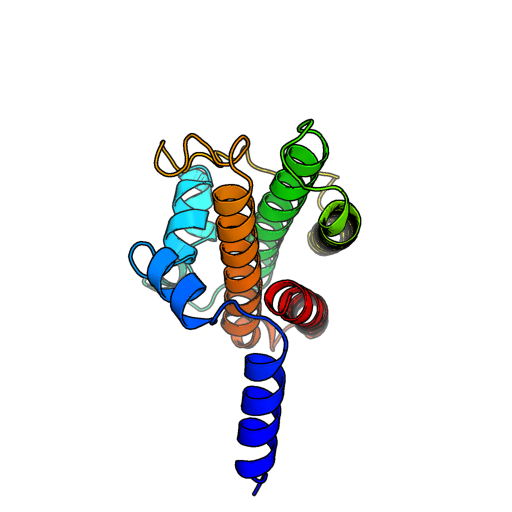 A CA 1
ATOM 702 C C . ILE A 1 92 ? 9.319 -7.526 -14.766 1.00 97.81 92 ILE A C 1
ATOM 704 O O . ILE A 1 92 ? 8.693 -8.267 -15.542 1.00 97.81 92 ILE A O 1
ATOM 708 N N . PRO A 1 93 ? 10.625 -7.719 -14.488 1.00 97.31 93 PRO A N 1
ATOM 709 C CA . PRO A 1 93 ? 11.411 -8.835 -15.004 1.00 97.31 93 PRO A CA 1
ATOM 710 C C . PRO A 1 93 ? 10.790 -10.183 -14.648 1.00 97.31 93 PRO A C 1
ATOM 712 O O . PRO A 1 93 ? 10.264 -10.362 -13.554 1.00 97.31 93 PRO A O 1
ATOM 715 N N . ALA A 1 94 ? 10.905 -11.164 -15.546 1.00 95.81 94 ALA A N 1
ATOM 716 C CA . ALA A 1 94 ? 10.288 -12.482 -15.371 1.00 95.81 94 ALA A CA 1
ATOM 717 C C . ALA A 1 94 ? 10.653 -13.165 -14.038 1.00 95.81 94 ALA A C 1
ATOM 719 O O . ALA A 1 94 ? 9.789 -13.797 -13.437 1.00 95.81 94 ALA A O 1
ATOM 720 N N . ALA A 1 95 ? 11.895 -12.992 -13.569 1.00 95.38 95 ALA A N 1
ATOM 721 C CA . ALA A 1 95 ? 12.374 -13.542 -12.299 1.00 95.38 95 ALA A CA 1
ATOM 722 C C . ALA A 1 95 ? 11.608 -13.005 -11.077 1.00 95.38 95 ALA A C 1
ATOM 724 O O . ALA A 1 95 ? 11.405 -13.739 -10.115 1.00 95.38 95 ALA A O 1
ATOM 725 N N . ASP A 1 96 ? 11.117 -11.767 -11.156 1.00 95.19 96 ASP A N 1
ATOM 726 C CA . ASP A 1 96 ? 10.491 -11.066 -10.035 1.00 95.19 96 ASP A CA 1
ATOM 727 C C . ASP A 1 96 ? 8.955 -11.031 -10.160 1.00 95.19 96 ASP A C 1
ATOM 729 O O . ASP A 1 96 ? 8.248 -10.617 -9.245 1.00 95.19 96 ASP A O 1
ATOM 733 N N . ARG A 1 97 ? 8.379 -11.504 -11.275 1.00 95.00 97 ARG A N 1
ATOM 734 C CA . ARG A 1 97 ? 6.917 -11.480 -11.471 1.00 95.00 97 ARG A CA 1
ATOM 735 C C . ARG A 1 97 ? 6.158 -12.283 -10.421 1.00 95.00 97 ARG A C 1
ATOM 737 O O . ARG A 1 97 ? 5.093 -11.846 -9.994 1.00 95.00 97 ARG A O 1
ATOM 744 N N . THR A 1 98 ? 6.684 -13.437 -10.0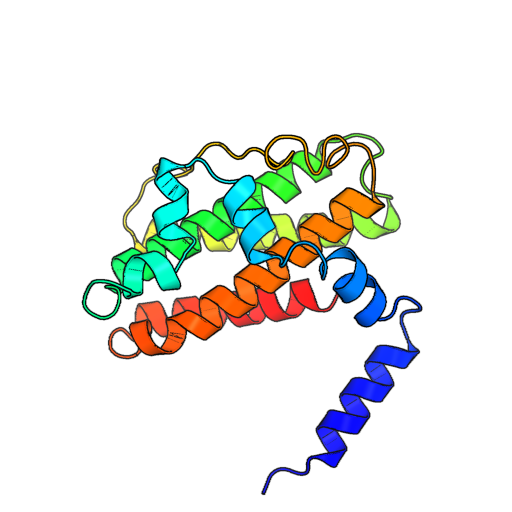14 1.00 95.75 98 THR A N 1
ATOM 745 C CA . THR A 1 98 ? 6.015 -14.312 -9.042 1.00 95.75 98 THR A CA 1
ATOM 746 C C . THR A 1 98 ? 5.871 -13.633 -7.683 1.00 95.75 98 THR A C 1
ATOM 748 O O . THR A 1 98 ? 4.811 -13.738 -7.073 1.00 95.75 98 THR A O 1
ATOM 751 N N . ILE A 1 99 ? 6.890 -12.900 -7.216 1.00 94.69 99 ILE A N 1
ATOM 752 C CA . ILE A 1 99 ? 6.812 -12.237 -5.908 1.00 94.69 99 ILE A CA 1
ATOM 753 C C . ILE A 1 99 ? 5.770 -11.110 -5.916 1.00 94.69 99 ILE A C 1
ATOM 755 O O . ILE A 1 99 ? 4.933 -11.054 -5.022 1.00 94.69 99 ILE A O 1
ATOM 759 N N . PHE A 1 100 ? 5.703 -10.308 -6.983 1.00 96.50 100 PHE A N 1
ATOM 760 C CA . PHE A 1 100 ? 4.677 -9.264 -7.099 1.00 96.50 100 PHE A CA 1
ATOM 761 C C . PHE A 1 100 ? 3.254 -9.816 -7.267 1.00 96.50 100 PHE A C 1
ATOM 763 O O . PHE A 1 100 ? 2.297 -9.173 -6.845 1.00 96.50 100 PHE A O 1
ATOM 770 N N . GLN A 1 101 ? 3.084 -11.011 -7.847 1.00 97.25 101 GLN A N 1
ATOM 771 C CA . GLN A 1 101 ? 1.784 -11.699 -7.855 1.00 97.25 101 GLN A CA 1
ATOM 772 C C . GLN A 1 101 ? 1.346 -12.100 -6.447 1.00 97.25 101 GLN A C 1
ATOM 774 O O . GLN A 1 101 ? 0.175 -11.934 -6.114 1.00 97.25 101 GLN A O 1
ATOM 779 N N . VAL A 1 102 ? 2.284 -12.592 -5.633 1.00 96.38 102 VAL A N 1
ATOM 780 C CA . VAL A 1 102 ? 2.028 -12.929 -4.229 1.00 96.38 102 VAL A CA 1
ATOM 781 C C . VAL A 1 102 ? 1.635 -11.681 -3.439 1.00 96.38 102 VAL A C 1
ATOM 783 O O . VAL A 1 102 ? 0.615 -11.727 -2.758 1.00 96.38 102 VAL A O 1
ATOM 786 N N . PHE A 1 103 ? 2.369 -10.570 -3.582 1.00 96.56 103 PHE A N 1
ATOM 787 C CA . PHE A 1 103 ? 2.034 -9.303 -2.913 1.00 96.56 103 PHE A CA 1
ATOM 788 C C . PHE A 1 103 ? 0.625 -8.846 -3.294 1.00 96.56 103 PHE A C 1
ATOM 790 O O . PHE A 1 103 ? -0.246 -8.755 -2.437 1.00 96.56 103 PHE A O 1
ATOM 797 N N . ARG A 1 104 ? 0.329 -8.732 -4.598 1.00 98.25 104 ARG A N 1
ATOM 798 C CA . ARG A 1 104 ? -1.023 -8.412 -5.090 1.00 98.25 104 ARG A CA 1
ATOM 799 C C . ARG A 1 104 ? -2.110 -9.296 -4.461 1.00 98.25 104 ARG A C 1
ATOM 801 O O . ARG A 1 104 ? -3.180 -8.800 -4.108 1.00 98.25 104 ARG A O 1
ATOM 808 N N . ASP A 1 105 ? -1.887 -10.607 -4.383 1.00 97.38 105 ASP A N 1
ATOM 809 C CA . ASP A 1 105 ? -2.887 -11.538 -3.850 1.00 97.38 105 ASP A CA 1
ATOM 810 C C . ASP A 1 105 ? -3.098 -11.372 -2.341 1.00 97.38 105 ASP A C 1
ATOM 812 O O . ASP A 1 105 ? -4.239 -11.483 -1.879 1.00 97.38 105 ASP A O 1
ATOM 816 N N . HIS A 1 106 ? -2.040 -11.059 -1.591 1.00 96.81 106 HIS A N 1
ATOM 817 C CA . HIS A 1 106 ? -2.140 -10.695 -0.181 1.00 96.81 106 HIS A CA 1
ATOM 818 C C . HIS A 1 106 ? -2.888 -9.373 0.008 1.00 96.81 106 HIS A C 1
ATOM 820 O O . HIS A 1 106 ? -3.886 -9.376 0.729 1.00 96.81 106 HIS A O 1
ATOM 826 N N . GLU A 1 107 ? -2.544 -8.313 -0.729 1.00 96.94 107 GLU A N 1
ATOM 827 C CA . GLU A 1 107 ? -3.240 -7.021 -0.591 1.00 96.94 107 GLU A CA 1
ATOM 828 C C . GLU A 1 107 ? -4.711 -7.127 -0.954 1.00 96.94 107 GLU A C 1
ATOM 830 O O . GLU A 1 107 ? -5.593 -6.560 -0.308 1.00 96.94 107 GLU A O 1
ATOM 835 N N . ARG A 1 108 ? -5.032 -7.950 -1.956 1.00 97.44 108 ARG A N 1
ATOM 836 C CA . ARG A 1 108 ? -6.425 -8.242 -2.274 1.00 97.44 108 ARG A CA 1
ATOM 837 C C . ARG A 1 108 ? -7.147 -8.924 -1.113 1.00 97.44 108 ARG A C 1
ATOM 839 O O . ARG A 1 108 ? -8.323 -8.638 -0.879 1.00 97.44 108 ARG A O 1
ATOM 846 N N . ALA A 1 109 ? -6.488 -9.852 -0.424 1.00 95.81 109 ALA A N 1
ATOM 847 C CA . ALA A 1 109 ? -7.058 -10.512 0.742 1.00 95.81 109 ALA A CA 1
ATOM 848 C C . ALA A 1 109 ? -7.237 -9.530 1.910 1.00 95.81 109 ALA A C 1
ATOM 850 O O . ALA A 1 109 ? -8.282 -9.566 2.563 1.00 95.81 109 ALA A O 1
ATOM 851 N N . HIS A 1 110 ? -6.283 -8.622 2.131 1.00 94.56 110 HIS A N 1
ATOM 852 C CA . HIS A 1 110 ? -6.373 -7.577 3.149 1.00 94.56 110 HIS A CA 1
ATOM 853 C C . HIS A 1 110 ? -7.523 -6.600 2.875 1.00 94.56 110 HIS A C 1
ATOM 855 O O . HIS A 1 110 ? -8.344 -6.369 3.767 1.00 94.56 110 HIS A O 1
ATOM 861 N N . VAL A 1 111 ? -7.663 -6.115 1.633 1.00 96.00 111 VAL A N 1
ATOM 862 C CA . VAL A 1 111 ? -8.796 -5.277 1.197 1.00 96.00 111 VAL A CA 1
ATOM 863 C C . VAL A 1 111 ? -10.125 -5.954 1.527 1.00 96.00 111 VAL A C 1
ATOM 865 O O . VAL A 1 111 ? -10.949 -5.379 2.236 1.00 96.00 111 VAL A O 1
ATOM 868 N N . LEU A 1 112 ? -10.329 -7.193 1.064 1.00 95.00 112 LEU A N 1
ATOM 869 C CA . LEU A 1 112 ? -11.587 -7.922 1.276 1.00 95.00 112 LEU A CA 1
ATOM 870 C C . LEU A 1 112 ? -11.885 -8.131 2.763 1.00 95.00 112 LEU A C 1
ATOM 872 O O . LEU A 1 112 ? -13.035 -8.057 3.202 1.00 95.00 112 LEU A O 1
ATOM 876 N N . PHE A 1 113 ? -10.845 -8.401 3.544 1.00 91.88 113 PHE A N 1
ATOM 877 C CA . PHE A 1 113 ? -10.968 -8.582 4.976 1.00 91.88 113 PHE A CA 1
ATOM 878 C C . PHE A 1 113 ? -11.386 -7.283 5.685 1.00 91.88 113 PHE A C 1
ATOM 880 O O . PHE A 1 113 ? -12.339 -7.298 6.468 1.00 91.88 113 PHE A O 1
ATOM 887 N N . LEU A 1 114 ? -10.732 -6.157 5.387 1.00 92.06 114 LEU A N 1
ATOM 888 C CA . LEU A 1 114 ? -11.038 -4.854 5.985 1.00 92.06 114 LEU A CA 1
ATOM 889 C C . LEU A 1 114 ? -12.392 -4.298 5.527 1.00 92.06 114 LEU A C 1
ATOM 891 O O . LEU A 1 114 ? -13.124 -3.742 6.346 1.00 92.06 114 LEU A O 1
ATOM 895 N N . GLU A 1 115 ? -12.773 -4.498 4.263 1.00 94.12 115 GLU A N 1
ATOM 896 C CA . GLU A 1 115 ? -14.130 -4.221 3.775 1.00 94.12 115 GLU A CA 1
ATOM 897 C C . GLU A 1 115 ? -15.175 -4.980 4.598 1.00 94.12 115 GLU A C 1
ATOM 899 O O . GLU A 1 115 ? -16.148 -4.384 5.060 1.00 94.12 115 GLU A O 1
ATOM 904 N N . GLY A 1 116 ? -14.937 -6.273 4.850 1.00 91.56 116 GLY A N 1
ATOM 905 C CA . GLY A 1 116 ? -15.797 -7.100 5.691 1.00 91.56 116 GLY A CA 1
ATOM 906 C C . GLY A 1 116 ? -15.898 -6.590 7.131 1.00 91.56 116 GLY A C 1
ATOM 907 O O . GLY A 1 116 ? -17.001 -6.502 7.668 1.00 91.56 116 GLY A O 1
ATOM 908 N N . GLN A 1 117 ? -14.775 -6.201 7.747 1.00 88.62 117 GLN A N 1
ATOM 909 C CA . GLN A 1 117 ? -14.763 -5.630 9.103 1.00 88.62 117 GLN A CA 1
ATOM 910 C C . GLN A 1 117 ? -15.510 -4.292 9.193 1.00 88.62 117 GLN A C 1
ATOM 912 O O . GLN A 1 117 ? -16.140 -4.003 10.208 1.00 88.62 117 GLN A O 1
ATOM 917 N N . LEU A 1 118 ? -15.451 -3.480 8.136 1.00 89.75 118 LEU A N 1
ATOM 918 C CA . LEU A 1 118 ? -16.110 -2.175 8.061 1.00 89.75 118 LEU A CA 1
ATOM 919 C C . LEU A 1 118 ? -17.556 -2.249 7.540 1.00 89.75 118 LEU A C 1
ATOM 921 O O . LEU A 1 118 ? -18.225 -1.219 7.469 1.00 89.75 118 LEU A O 1
ATOM 925 N N . GLY A 1 119 ? -18.040 -3.436 7.155 1.00 94.06 119 GLY A N 1
ATOM 926 C CA . GLY A 1 119 ? -19.365 -3.612 6.556 1.00 94.06 119 GLY A CA 1
ATOM 927 C C . GLY A 1 119 ? -19.523 -2.899 5.208 1.00 94.06 119 GLY A C 1
ATOM 928 O O . GLY A 1 119 ? -20.621 -2.461 4.865 1.00 94.06 119 GLY A O 1
ATOM 929 N N . LEU A 1 120 ? -18.430 -2.734 4.460 1.00 93.31 120 LEU A N 1
ATOM 930 C CA . LEU A 1 120 ? -18.412 -2.060 3.165 1.00 93.31 120 LEU A CA 1
ATOM 931 C C . LEU A 1 120 ? -18.625 -3.056 2.022 1.00 93.31 120 LEU A C 1
ATOM 933 O O . LEU A 1 120 ? -18.233 -4.218 2.091 1.00 93.31 120 LEU A O 1
ATOM 937 N N . GLY A 1 121 ? -19.233 -2.574 0.937 1.00 93.12 121 GLY A N 1
ATOM 938 C CA . GLY A 1 121 ? -19.233 -3.293 -0.334 1.00 93.12 121 GLY A CA 1
ATOM 939 C C . GLY A 1 121 ? -17.856 -3.255 -1.001 1.00 93.12 121 GLY A C 1
ATOM 940 O O . GLY A 1 121 ? -17.032 -2.389 -0.700 1.00 93.12 121 GLY A O 1
ATOM 941 N N . ARG A 1 122 ? -17.640 -4.161 -1.959 1.00 92.25 122 ARG A N 1
ATOM 942 C CA . ARG A 1 122 ? -16.376 -4.260 -2.696 1.00 92.25 122 ARG A CA 1
ATOM 943 C C . ARG A 1 122 ? -16.021 -2.949 -3.400 1.00 92.25 122 ARG A C 1
ATOM 945 O O . ARG A 1 122 ? -16.812 -2.438 -4.191 1.00 92.25 122 ARG A O 1
ATOM 952 N N . ASN A 1 123 ? -14.816 -2.455 -3.145 1.00 90.12 123 ASN A N 1
ATOM 953 C CA . ASN A 1 123 ? -14.239 -1.191 -3.585 1.00 90.12 123 ASN A CA 1
ATOM 954 C C . ASN A 1 123 ? -15.075 0.052 -3.230 1.00 90.12 123 ASN A C 1
ATOM 956 O O . ASN A 1 123 ? -14.852 1.117 -3.803 1.00 90.12 123 ASN A O 1
ATOM 960 N N . ALA A 1 124 ? -16.035 -0.039 -2.300 1.00 88.56 124 ALA A N 1
ATOM 961 C CA . ALA A 1 124 ? -16.993 1.044 -2.048 1.00 88.56 124 ALA A CA 1
ATOM 962 C C . ALA A 1 124 ? -16.344 2.327 -1.500 1.00 88.56 124 ALA A C 1
ATOM 964 O O . ALA A 1 124 ? -16.903 3.410 -1.649 1.00 88.56 124 ALA A O 1
ATOM 965 N N . ALA A 1 125 ? -15.178 2.204 -0.861 1.00 87.12 125 ALA A N 1
ATOM 966 C CA . ALA A 1 125 ? -14.422 3.319 -0.291 1.00 87.12 125 ALA A CA 1
ATOM 967 C C . ALA A 1 125 ? -13.054 3.519 -0.963 1.00 87.12 125 ALA A C 1
ATOM 969 O O . ALA A 1 125 ? -12.202 4.214 -0.412 1.00 87.12 125 ALA A O 1
ATOM 970 N N . LYS A 1 126 ? -12.823 2.889 -2.119 1.00 92.75 126 LYS A N 1
ATOM 971 C CA . LYS A 1 126 ? -11.540 2.955 -2.812 1.00 92.75 126 LYS A CA 1
ATOM 972 C C . LYS A 1 126 ? -11.363 4.329 -3.478 1.00 92.75 126 LYS A C 1
ATOM 974 O O . LYS A 1 126 ? -12.189 4.681 -4.321 1.00 92.75 126 LYS A O 1
ATOM 979 N N . PRO A 1 127 ? -10.305 5.093 -3.160 1.00 90.19 127 PRO A N 1
ATOM 980 C CA . PRO A 1 127 ? -10.003 6.328 -3.873 1.00 90.19 127 PRO A CA 1
ATOM 981 C C . PRO A 1 127 ? -9.301 6.056 -5.216 1.00 90.19 127 PRO A C 1
ATOM 983 O O . PRO A 1 127 ? -8.887 4.933 -5.523 1.00 90.19 127 PRO A O 1
ATOM 986 N N . ASP A 1 128 ? -9.144 7.112 -6.010 1.00 89.94 128 ASP A N 1
ATOM 987 C CA . ASP A 1 128 ? -8.250 7.109 -7.167 1.00 89.94 128 ASP A CA 1
ATOM 988 C C . ASP A 1 128 ? -6.827 7.442 -6.724 1.00 89.94 128 ASP A C 1
ATOM 990 O O . ASP A 1 128 ? -6.624 8.416 -6.003 1.00 89.94 128 ASP A O 1
ATOM 994 N N . PHE A 1 129 ? -5.838 6.672 -7.174 1.00 92.00 129 PHE A N 1
ATOM 995 C CA . PHE A 1 129 ? -4.435 6.906 -6.833 1.00 92.00 129 PHE A CA 1
ATOM 996 C C . PHE A 1 129 ? -3.635 7.493 -7.997 1.00 92.00 129 PHE A C 1
ATOM 998 O O . PHE A 1 129 ? -3.738 7.044 -9.144 1.00 92.00 129 PHE A O 1
ATOM 1005 N N . ASP A 1 130 ? -2.787 8.467 -7.669 1.00 88.88 130 ASP A N 1
ATOM 1006 C CA . ASP A 1 130 ? -1.779 9.051 -8.548 1.00 88.88 130 ASP A CA 1
ATOM 1007 C C . ASP A 1 130 ? -0.382 8.530 -8.183 1.00 88.88 130 ASP A C 1
ATOM 1009 O O . ASP A 1 130 ? 0.368 9.150 -7.435 1.00 88.88 130 ASP A O 1
ATOM 1013 N N . PHE A 1 131 ? 0.018 7.402 -8.763 1.00 89.56 131 PHE A N 1
ATOM 1014 C CA . PHE A 1 131 ? 1.353 6.840 -8.531 1.00 89.56 131 PHE A CA 1
ATOM 1015 C C . PHE A 1 131 ? 2.502 7.683 -9.107 1.00 89.56 131 PHE A C 1
ATOM 1017 O O . PHE A 1 131 ? 3.661 7.389 -8.827 1.00 89.56 131 PHE A O 1
ATOM 1024 N N . THR A 1 132 ? 2.215 8.759 -9.854 1.00 85.25 132 THR A N 1
ATOM 1025 C CA . THR A 1 132 ? 3.251 9.740 -10.204 1.00 85.25 132 THR A CA 1
ATOM 1026 C C . THR A 1 132 ? 3.596 10.656 -9.033 1.00 85.25 132 THR A C 1
ATOM 1028 O O . THR A 1 132 ? 4.603 11.358 -9.106 1.00 85.25 132 THR A O 1
ATOM 1031 N N . ALA A 1 133 ? 2.788 10.660 -7.965 1.00 81.94 133 ALA A N 1
ATOM 1032 C CA . ALA A 1 133 ? 2.938 11.525 -6.801 1.00 81.94 133 ALA A CA 1
ATOM 1033 C C . ALA A 1 133 ? 3.056 13.009 -7.194 1.00 81.94 133 ALA A C 1
ATOM 1035 O O . ALA A 1 133 ? 3.993 13.700 -6.788 1.00 81.94 133 ALA A O 1
ATOM 1036 N N . GLY A 1 134 ? 2.140 13.497 -8.038 1.00 77.81 134 GLY A N 1
ATOM 1037 C CA . GLY A 1 134 ? 2.206 14.859 -8.569 1.00 77.81 134 GLY A CA 1
ATOM 1038 C C . GLY A 1 134 ? 3.392 15.095 -9.511 1.00 77.81 134 GLY A C 1
ATOM 1039 O O . GLY A 1 134 ? 3.899 16.213 -9.587 1.00 77.81 134 GLY A O 1
ATOM 1040 N N . GLY A 1 135 ? 3.850 14.052 -10.209 1.00 78.44 135 GLY A N 1
ATOM 1041 C CA . GLY A 1 135 ? 4.965 14.108 -11.157 1.00 78.44 135 GLY A CA 1
ATOM 1042 C C . GLY A 1 135 ? 6.359 13.861 -10.570 1.00 78.44 135 GLY A C 1
ATOM 1043 O O . GLY A 1 135 ? 7.333 13.985 -11.306 1.00 78.44 135 GLY A O 1
ATOM 1044 N N . ALA A 1 136 ? 6.482 13.495 -9.290 1.00 79.62 136 ALA A N 1
ATOM 1045 C CA . ALA A 1 136 ? 7.761 13.108 -8.684 1.00 79.62 136 ALA A CA 1
ATOM 1046 C C . ALA A 1 136 ? 8.291 11.755 -9.204 1.00 79.62 136 ALA A C 1
ATOM 1048 O O . ALA A 1 136 ? 9.502 11.577 -9.314 1.00 79.62 136 ALA A O 1
ATOM 1049 N N . PHE A 1 137 ? 7.396 10.833 -9.575 1.00 85.06 137 PHE A N 1
ATOM 1050 C CA . PHE A 1 137 ? 7.728 9.529 -10.166 1.00 85.06 137 PHE A CA 1
ATOM 1051 C C . PHE A 1 137 ? 7.027 9.358 -11.518 1.00 85.06 137 PHE A C 1
ATOM 1053 O O . PHE A 1 137 ? 6.151 8.506 -11.670 1.00 85.06 137 PHE A O 1
ATOM 1060 N N . PRO A 1 138 ? 7.367 10.165 -12.537 1.00 88.69 138 PRO A N 1
ATOM 1061 C CA . PRO A 1 138 ? 6.686 10.116 -13.832 1.00 88.69 138 PRO A CA 1
ATOM 1062 C C . PRO A 1 138 ? 6.894 8.777 -14.561 1.00 88.69 138 PRO A C 1
ATOM 1064 O O . PRO A 1 138 ? 6.156 8.455 -15.485 1.00 88.69 138 PRO A O 1
ATOM 1067 N N . ASN A 1 139 ? 7.894 8.004 -14.139 1.00 90.00 139 ASN A N 1
ATOM 1068 C CA . ASN A 1 139 ? 8.339 6.735 -14.702 1.00 90.00 139 ASN A CA 1
ATOM 1069 C C . ASN A 1 139 ? 7.999 5.517 -13.820 1.00 90.00 139 ASN A C 1
ATOM 1071 O O . ASN A 1 139 ? 8.537 4.438 -14.070 1.00 90.00 139 ASN A O 1
ATOM 1075 N N . TRP A 1 140 ? 7.124 5.653 -12.813 1.00 92.81 140 TRP A N 1
ATOM 1076 C CA . TRP A 1 140 ? 6.768 4.564 -11.885 1.00 92.81 140 TRP A CA 1
ATOM 1077 C C . TRP A 1 140 ? 6.314 3.269 -12.583 1.00 92.81 140 TRP A C 1
ATOM 1079 O O . TRP A 1 140 ? 6.485 2.183 -12.038 1.00 92.81 140 TRP A O 1
ATOM 1089 N N . ASN A 1 141 ? 5.739 3.378 -13.784 1.00 94.81 141 ASN A N 1
ATOM 1090 C CA . ASN A 1 141 ? 5.208 2.272 -14.582 1.00 94.81 141 ASN A CA 1
ATOM 1091 C C . ASN A 1 141 ? 6.069 1.903 -15.800 1.00 94.81 141 ASN A C 1
ATOM 1093 O O . ASN A 1 141 ? 5.663 1.054 -16.594 1.00 94.81 141 ASN A O 1
ATOM 1097 N N . THR A 1 142 ? 7.225 2.540 -15.981 1.00 95.44 142 THR A N 1
ATOM 1098 C CA . THR A 1 142 ? 8.131 2.280 -17.114 1.00 95.44 142 THR A CA 1
ATOM 1099 C C . THR A 1 142 ? 9.548 1.928 -16.681 1.00 95.44 142 THR A C 1
ATOM 1101 O O . THR A 1 142 ? 10.277 1.313 -17.451 1.00 95.44 142 THR A O 1
ATOM 1104 N N . ASP A 1 143 ? 9.949 2.321 -15.472 1.00 94.00 143 ASP A N 1
ATOM 1105 C CA . ASP A 1 143 ? 11.255 2.014 -14.902 1.00 94.00 143 ASP A CA 1
ATOM 1106 C C . ASP A 1 143 ? 11.114 1.050 -13.721 1.00 94.00 143 ASP A C 1
ATOM 1108 O O . ASP A 1 143 ? 10.483 1.360 -12.709 1.00 94.00 143 ASP A O 1
ATOM 1112 N N . TYR A 1 144 ? 11.728 -0.127 -13.844 1.00 95.81 144 TYR A N 1
ATOM 1113 C CA . TYR A 1 144 ? 11.605 -1.178 -12.839 1.00 95.81 144 TYR A CA 1
ATOM 1114 C C . TYR A 1 144 ? 12.227 -0.796 -11.491 1.00 95.81 144 TYR A C 1
ATOM 1116 O O . TYR A 1 144 ? 11.701 -1.161 -10.439 1.00 95.81 144 TYR A O 1
ATOM 1124 N N . ALA A 1 145 ? 13.330 -0.043 -11.502 1.00 91.69 145 ALA A N 1
ATOM 1125 C CA . ALA A 1 145 ? 13.974 0.403 -10.271 1.00 91.69 145 ALA A CA 1
ATOM 1126 C C . ALA A 1 145 ? 13.062 1.361 -9.490 1.00 91.69 145 ALA A C 1
ATOM 1128 O O . ALA A 1 145 ? 12.871 1.182 -8.287 1.00 91.69 145 ALA A O 1
ATOM 1129 N N . THR A 1 146 ? 12.432 2.313 -10.183 1.00 87.50 146 THR A N 1
ATOM 1130 C CA . THR A 1 146 ? 11.431 3.215 -9.599 1.00 87.50 146 THR A CA 1
ATOM 1131 C C . THR A 1 146 ? 10.218 2.440 -9.083 1.00 87.50 146 THR A C 1
ATOM 1133 O O . THR A 1 146 ? 9.780 2.677 -7.958 1.00 87.50 146 THR A O 1
ATOM 1136 N N . TYR A 1 147 ? 9.708 1.478 -9.858 1.00 93.88 147 TYR A N 1
ATOM 1137 C CA . TYR A 1 147 ? 8.600 0.619 -9.436 1.00 93.88 147 TYR A CA 1
ATOM 1138 C C . TYR A 1 147 ? 8.915 -0.129 -8.131 1.00 93.88 147 TYR A C 1
ATOM 1140 O O . TYR A 1 147 ? 8.132 -0.084 -7.184 1.00 93.88 147 TYR A O 1
ATOM 1148 N N . ARG A 1 148 ? 10.094 -0.761 -8.045 1.00 93.56 148 ARG A N 1
ATOM 1149 C CA . ARG A 1 148 ? 10.553 -1.464 -6.836 1.00 93.56 148 ARG A CA 1
ATOM 1150 C C . ARG A 1 148 ? 10.744 -0.539 -5.642 1.00 93.56 148 ARG A C 1
ATOM 1152 O O . ARG A 1 148 ? 10.378 -0.910 -4.533 1.00 93.56 148 ARG A O 1
ATOM 1159 N N . ALA A 1 149 ? 11.301 0.650 -5.855 1.00 86.50 149 ALA A N 1
ATOM 1160 C CA . ALA A 1 149 ? 11.488 1.619 -4.780 1.00 86.50 149 ALA A CA 1
ATOM 1161 C C . ALA A 1 149 ? 10.143 2.087 -4.199 1.00 86.50 149 ALA A C 1
ATOM 1163 O O . ALA A 1 149 ? 10.012 2.220 -2.983 1.00 86.50 149 ALA A O 1
ATOM 1164 N N . LEU A 1 150 ? 9.138 2.296 -5.056 1.00 87.25 150 LEU A N 1
ATOM 1165 C CA . LEU A 1 150 ? 7.781 2.628 -4.622 1.00 87.25 150 LEU A CA 1
ATOM 1166 C C . LEU A 1 150 ? 7.108 1.461 -3.897 1.00 87.25 150 LEU A C 1
ATOM 1168 O O . LEU A 1 150 ? 6.559 1.696 -2.826 1.00 87.25 150 LEU A O 1
ATOM 1172 N N . ALA A 1 151 ? 7.221 0.231 -4.418 1.00 92.06 151 ALA A N 1
ATOM 1173 C CA . ALA A 1 151 ? 6.734 -0.974 -3.739 1.00 92.06 151 ALA A CA 1
ATOM 1174 C C . ALA A 1 151 ? 7.276 -1.048 -2.306 1.00 92.06 151 ALA A C 1
ATOM 1176 O O . ALA A 1 151 ? 6.506 -1.016 -1.355 1.00 92.06 151 ALA A O 1
ATOM 1177 N N . GLN A 1 152 ? 8.604 -1.008 -2.142 1.00 87.25 152 GLN A N 1
ATOM 1178 C CA . GLN A 1 152 ? 9.238 -1.030 -0.821 1.00 87.25 152 GLN A CA 1
ATOM 1179 C C . GLN A 1 152 ? 8.744 0.113 0.079 1.00 87.25 152 GLN A C 1
ATOM 1181 O O . GLN A 1 152 ? 8.525 -0.079 1.273 1.00 87.25 152 GLN A O 1
ATOM 1186 N N . GLY A 1 153 ? 8.579 1.317 -0.478 1.00 83.69 153 GLY A N 1
ATOM 1187 C CA . GLY A 1 153 ? 8.086 2.472 0.267 1.00 83.69 153 GLY A CA 1
ATOM 1188 C C . GLY A 1 153 ? 6.659 2.290 0.792 1.00 83.69 153 GLY A C 1
ATOM 1189 O O . GLY A 1 153 ? 6.354 2.770 1.892 1.00 83.69 153 GLY A O 1
ATOM 1190 N N . PHE A 1 154 ? 5.800 1.610 0.034 1.00 88.50 154 PHE A N 1
ATOM 1191 C CA . PHE A 1 154 ? 4.444 1.278 0.460 1.00 88.50 154 PHE A CA 1
ATOM 1192 C C . PHE A 1 154 ? 4.462 0.237 1.580 1.00 88.50 154 PHE A C 1
ATOM 1194 O O . PHE A 1 154 ? 4.036 0.583 2.682 1.00 88.50 154 PHE A O 1
ATOM 1201 N N . GLU A 1 155 ? 5.147 -0.892 1.387 1.00 89.38 155 GLU A N 1
ATOM 1202 C CA . GLU A 1 155 ? 5.259 -1.967 2.389 1.00 89.38 155 GLU A CA 1
ATOM 1203 C C . GLU A 1 155 ? 5.816 -1.454 3.731 1.00 89.38 155 GLU A C 1
ATOM 1205 O O . GLU A 1 155 ? 5.269 -1.666 4.817 1.00 89.38 155 GLU A O 1
ATOM 1210 N N . ASP A 1 156 ? 6.888 -0.658 3.675 1.00 82.06 156 ASP A N 1
ATOM 1211 C CA . ASP A 1 156 ? 7.469 -0.007 4.849 1.00 82.06 156 ASP A CA 1
ATOM 1212 C C . ASP A 1 156 ? 6.465 0.921 5.560 1.00 82.06 156 ASP A C 1
ATOM 1214 O O . ASP A 1 156 ? 6.519 1.125 6.782 1.00 82.06 156 ASP A O 1
ATOM 1218 N N . THR A 1 157 ? 5.577 1.555 4.792 1.00 81.00 157 THR A N 1
ATOM 1219 C CA . THR A 1 157 ? 4.515 2.415 5.315 1.00 81.00 157 THR A CA 1
ATOM 1220 C C . THR A 1 157 ? 3.398 1.593 5.939 1.00 81.00 157 THR A C 1
ATOM 1222 O O . THR A 1 157 ? 3.005 1.951 7.052 1.00 81.00 157 THR A O 1
ATOM 1225 N N . GLY A 1 158 ? 2.971 0.486 5.327 1.00 82.12 158 GLY A N 1
ATOM 1226 C CA . GLY A 1 158 ? 2.056 -0.492 5.920 1.00 82.12 158 GLY A CA 1
ATOM 1227 C C . GLY A 1 158 ? 2.557 -0.981 7.282 1.00 82.12 158 GLY A C 1
ATOM 1228 O O . GLY A 1 158 ? 1.893 -0.793 8.310 1.00 82.12 158 GLY A O 1
ATOM 1229 N N . VAL A 1 159 ? 3.803 -1.471 7.349 1.00 84.06 159 VAL A N 1
ATOM 1230 C CA . VAL A 1 159 ? 4.457 -1.918 8.598 1.00 84.06 159 VAL A CA 1
ATOM 1231 C C . VAL A 1 159 ? 4.388 -0.850 9.694 1.00 84.06 159 VAL A C 1
ATOM 1233 O O . VAL A 1 159 ? 3.998 -1.141 10.834 1.00 84.06 159 VAL A O 1
ATOM 1236 N N . ARG A 1 160 ? 4.766 0.398 9.378 1.00 79.00 160 ARG A N 1
ATOM 1237 C CA . ARG A 1 160 ? 4.745 1.511 10.344 1.00 79.00 160 ARG A CA 1
ATOM 1238 C C . ARG A 1 160 ? 3.328 1.913 10.737 1.00 79.00 160 ARG A C 1
ATOM 1240 O O . ARG A 1 160 ? 3.108 2.215 11.910 1.00 79.00 160 ARG A O 1
ATOM 1247 N N . ALA A 1 161 ? 2.393 1.924 9.792 1.00 79.31 161 ALA A N 1
ATOM 1248 C CA . ALA A 1 161 ? 1.000 2.276 10.020 1.00 79.31 161 ALA A CA 1
ATOM 1249 C C . ALA A 1 161 ? 0.352 1.301 11.008 1.00 79.31 161 ALA A C 1
ATOM 1251 O O . ALA A 1 161 ? -0.115 1.730 12.066 1.00 79.31 161 ALA A O 1
ATOM 1252 N N . TYR A 1 162 ? 0.417 -0.005 10.738 1.00 81.75 162 TYR A N 1
ATOM 1253 C CA . TYR A 1 162 ? -0.168 -1.016 11.619 1.00 81.75 162 TYR A CA 1
ATOM 1254 C C . TYR A 1 162 ? 0.468 -1.024 13.008 1.00 81.75 162 TYR A C 1
ATOM 1256 O O . TYR A 1 162 ? -0.240 -1.002 14.019 1.00 81.75 162 TYR A O 1
ATOM 1264 N N . LYS A 1 163 ? 1.805 -0.970 13.085 1.00 80.69 163 LYS A N 1
ATOM 1265 C CA . LYS A 1 163 ? 2.510 -0.892 14.371 1.00 80.69 163 LYS A CA 1
ATOM 1266 C C . LYS A 1 163 ? 2.141 0.370 15.151 1.00 80.69 163 LYS A C 1
ATOM 1268 O O . LYS A 1 163 ? 1.915 0.301 16.357 1.00 80.69 163 LYS A O 1
ATOM 1273 N N . GLY A 1 164 ? 2.079 1.517 14.476 1.00 78.50 164 GLY A N 1
ATOM 1274 C CA . GLY A 1 164 ? 1.766 2.805 15.090 1.00 78.50 164 GLY A CA 1
ATOM 1275 C C . GLY A 1 164 ? 0.327 2.904 15.593 1.00 78.50 164 GLY A C 1
ATOM 1276 O O . GLY A 1 164 ? 0.078 3.604 16.571 1.00 78.50 164 GLY A O 1
ATOM 1277 N N . GLN A 1 165 ? -0.611 2.191 14.964 1.00 81.19 165 GLN A N 1
ATOM 1278 C CA . GLN A 1 165 ? -2.018 2.189 15.366 1.00 81.19 165 GLN A CA 1
ATOM 1279 C C . GLN A 1 165 ? -2.389 1.073 16.348 1.00 81.19 165 GLN A C 1
ATOM 1281 O O . GLN A 1 165 ? -3.460 1.139 16.949 1.00 81.19 165 GLN A O 1
ATOM 1286 N N . ALA A 1 166 ? -1.515 0.092 16.590 1.00 82.75 166 ALA A N 1
ATOM 1287 C CA . ALA A 1 166 ? -1.778 -0.989 17.542 1.00 82.75 166 ALA A CA 1
ATOM 1288 C C . ALA A 1 166 ? -2.254 -0.509 18.937 1.00 82.75 166 ALA A C 1
ATOM 1290 O O . ALA A 1 166 ? -3.223 -1.085 19.440 1.00 82.75 166 ALA A O 1
ATOM 1291 N N . PRO A 1 167 ? -1.693 0.561 19.551 1.00 82.00 167 PRO A N 1
ATOM 1292 C CA . PRO A 1 167 ? -2.201 1.091 20.823 1.00 82.00 167 PRO A CA 1
ATOM 1293 C C . PRO A 1 167 ? -3.673 1.531 20.766 1.00 82.00 167 PRO A C 1
ATOM 1295 O O . PRO A 1 167 ? -4.425 1.309 21.714 1.00 82.00 167 PRO A O 1
ATOM 1298 N N . ASN A 1 168 ? -4.107 2.081 19.631 1.00 79.88 168 ASN A N 1
ATOM 1299 C CA . ASN A 1 168 ? -5.472 2.578 19.423 1.00 79.88 168 ASN A CA 1
ATOM 1300 C C . ASN A 1 168 ? -6.490 1.454 19.210 1.00 79.88 168 ASN A C 1
ATOM 1302 O O . ASN A 1 168 ? -7.696 1.661 19.3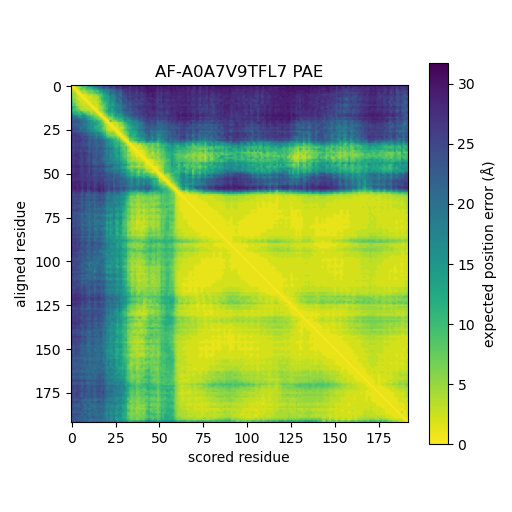24 1.00 79.88 168 ASN A O 1
ATOM 1306 N N . LEU A 1 169 ? -6.001 0.247 18.931 1.00 85.44 169 LEU A N 1
ATOM 1307 C CA . LEU A 1 169 ? -6.814 -0.942 18.718 1.00 85.44 169 LEU A CA 1
ATOM 1308 C C . LEU A 1 169 ? -6.921 -1.820 19.971 1.00 85.44 169 LEU A C 1
ATOM 1310 O O . LEU A 1 169 ? -7.712 -2.757 19.983 1.00 85.44 169 LEU A O 1
ATOM 1314 N N . MET A 1 170 ? -6.178 -1.529 21.047 1.00 86.56 170 MET A N 1
ATOM 1315 C CA . MET A 1 170 ? -6.088 -2.407 22.225 1.00 86.56 170 MET A CA 1
ATOM 1316 C C . MET A 1 170 ? -7.431 -2.709 22.902 1.00 86.56 170 MET A C 1
ATOM 1318 O O . MET A 1 170 ? -7.602 -3.786 23.476 1.00 86.56 170 MET A O 1
ATOM 1322 N N . SER A 1 171 ? -8.390 -1.783 22.835 1.00 86.25 171 SER A N 1
ATOM 1323 C CA . SER A 1 171 ? -9.738 -1.971 23.385 1.00 86.25 171 SER A CA 1
ATOM 1324 C C . SER A 1 171 ? -10.631 -2.863 22.513 1.00 86.25 171 SER A C 1
ATOM 1326 O O . SER A 1 171 ? -11.619 -3.403 23.009 1.00 86.25 171 SER A O 1
ATOM 1328 N N . ASN A 1 172 ? -10.278 -3.074 21.241 1.00 86.81 172 ASN A N 1
ATOM 1329 C CA . ASN A 1 172 ? -11.002 -3.917 20.297 1.00 86.81 172 ASN A CA 1
ATOM 1330 C C . ASN A 1 172 ? -10.109 -5.071 19.827 1.00 86.81 172 ASN A C 1
ATOM 1332 O O . ASN A 1 172 ? -9.380 -4.972 18.843 1.00 86.81 172 ASN A O 1
ATOM 1336 N N . LYS A 1 173 ? -10.199 -6.204 20.531 1.00 88.81 173 LYS A N 1
ATOM 1337 C CA . LYS A 1 173 ? -9.367 -7.387 20.264 1.00 88.81 173 LYS A CA 1
ATOM 1338 C C . LYS A 1 173 ? -9.507 -7.919 18.838 1.00 88.81 173 LYS A C 1
ATOM 1340 O O . LYS A 1 173 ? -8.521 -8.393 18.295 1.00 88.81 173 LYS A O 1
ATOM 1345 N N . VAL A 1 174 ? -10.693 -7.822 18.234 1.00 85.56 174 VAL A N 1
ATOM 1346 C CA . VAL A 1 174 ? -10.918 -8.271 16.851 1.00 85.56 174 VAL A CA 1
ATOM 1347 C C . VAL A 1 174 ? -10.118 -7.397 15.886 1.00 85.56 174 VAL A C 1
ATOM 1349 O O . VAL A 1 174 ? -9.335 -7.923 15.100 1.00 85.56 174 VAL A O 1
ATOM 1352 N N . ALA A 1 175 ? -10.234 -6.073 16.013 1.00 84.94 175 ALA A N 1
ATOM 1353 C CA . ALA A 1 175 ? -9.488 -5.121 15.191 1.00 84.94 175 ALA A CA 1
ATOM 1354 C C . ALA A 1 175 ? -7.971 -5.167 15.454 1.00 84.94 175 ALA A C 1
ATOM 1356 O O . ALA A 1 175 ? -7.177 -5.031 14.527 1.00 84.94 175 ALA A O 1
ATOM 1357 N N . LEU A 1 176 ? -7.545 -5.399 16.699 1.00 88.88 176 LEU A N 1
ATOM 1358 C CA . LEU A 1 176 ? -6.129 -5.570 17.017 1.00 88.88 176 LEU A CA 1
ATOM 1359 C C . LEU A 1 176 ? -5.565 -6.852 16.396 1.00 88.88 176 LEU A C 1
ATOM 1361 O O . LEU A 1 176 ? -4.501 -6.812 15.790 1.00 88.88 176 LEU A O 1
ATOM 1365 N N . THR A 1 177 ? -6.257 -7.988 16.524 1.00 84.88 177 THR A N 1
ATOM 1366 C CA . THR A 1 177 ? -5.814 -9.250 15.914 1.00 84.88 177 THR A CA 1
ATOM 1367 C C . THR A 1 177 ? -5.735 -9.128 14.396 1.00 84.88 177 THR A C 1
ATOM 1369 O O . THR A 1 177 ? -4.722 -9.520 13.825 1.00 84.88 177 THR A O 1
ATOM 1372 N N . ALA A 1 178 ? -6.747 -8.518 13.778 1.00 82.50 178 ALA A N 1
ATOM 1373 C CA . ALA A 1 178 ? -6.753 -8.125 12.372 1.00 82.50 178 ALA A CA 1
ATOM 1374 C C . ALA A 1 178 ? -5.477 -7.359 11.979 1.00 82.50 178 ALA A C 1
ATOM 1376 O O . ALA A 1 178 ? -4.714 -7.810 11.128 1.00 82.50 178 ALA A O 1
ATOM 1377 N N . ALA A 1 179 ? -5.205 -6.238 12.653 1.00 86.06 179 ALA A N 1
ATOM 1378 C CA . ALA A 1 179 ? -4.047 -5.397 12.368 1.00 86.06 179 ALA A CA 1
ATOM 1379 C C . ALA A 1 179 ? -2.708 -6.125 12.567 1.00 86.06 179 ALA A C 1
ATOM 1381 O O . ALA A 1 179 ? -1.781 -5.924 11.792 1.00 86.06 179 ALA A O 1
ATOM 1382 N N . LEU A 1 180 ? -2.590 -6.984 13.585 1.00 88.00 180 LEU A N 1
ATOM 1383 C CA . LEU A 1 180 ? -1.364 -7.747 13.842 1.00 88.00 180 LEU A CA 1
ATOM 1384 C C . LEU A 1 180 ? -1.127 -8.861 12.812 1.00 88.00 180 LEU A C 1
ATOM 1386 O O . LEU A 1 180 ? 0.026 -9.161 12.500 1.00 88.00 180 LEU A O 1
ATOM 1390 N N . GLN A 1 181 ? -2.192 -9.476 12.290 1.00 86.44 181 GLN A N 1
ATOM 1391 C CA . GLN A 1 181 ? -2.091 -10.468 11.218 1.00 86.44 181 GLN A CA 1
ATOM 1392 C C . GLN A 1 181 ? -1.594 -9.823 9.926 1.00 86.44 181 GLN A C 1
ATOM 1394 O O . GLN A 1 181 ? -0.630 -10.328 9.351 1.00 86.44 181 GLN A O 1
ATOM 1399 N N . ILE A 1 182 ? -2.191 -8.691 9.537 1.00 87.25 182 ILE A N 1
ATOM 1400 C CA . ILE A 1 182 ? -1.772 -7.935 8.350 1.00 87.25 182 ILE A CA 1
ATOM 1401 C C . ILE A 1 182 ? -0.336 -7.436 8.534 1.00 87.25 182 ILE A C 1
ATOM 1403 O O . ILE A 1 182 ? 0.530 -7.783 7.747 1.00 87.25 182 ILE A O 1
ATOM 1407 N N . HIS A 1 183 ? -0.017 -6.789 9.661 1.00 87.06 183 HIS A N 1
ATOM 1408 C CA . HIS A 1 183 ? 1.346 -6.336 9.978 1.00 87.06 183 HIS A CA 1
ATOM 1409 C C . HIS A 1 183 ? 2.427 -7.416 9.807 1.00 87.06 183 HIS A C 1
ATOM 1411 O O . HIS A 1 183 ? 3.550 -7.123 9.400 1.00 87.06 183 HIS A O 1
ATOM 1417 N N . SER A 1 184 ? 2.116 -8.671 10.148 1.00 87.88 184 SER A N 1
ATOM 1418 C CA . SER A 1 184 ? 3.055 -9.777 9.965 1.00 87.88 184 SER A CA 1
ATOM 1419 C C . SER A 1 184 ? 3.290 -10.119 8.490 1.00 87.88 184 SER A C 1
ATOM 1421 O O . SER A 1 184 ? 4.387 -10.572 8.159 1.00 87.88 184 SER A O 1
ATOM 1423 N N . VAL A 1 185 ? 2.281 -9.953 7.632 1.00 89.50 185 VAL A N 1
ATOM 1424 C CA . VAL A 1 185 ? 2.379 -10.110 6.174 1.00 89.50 185 VAL A CA 1
ATOM 1425 C C . VAL A 1 185 ? 3.193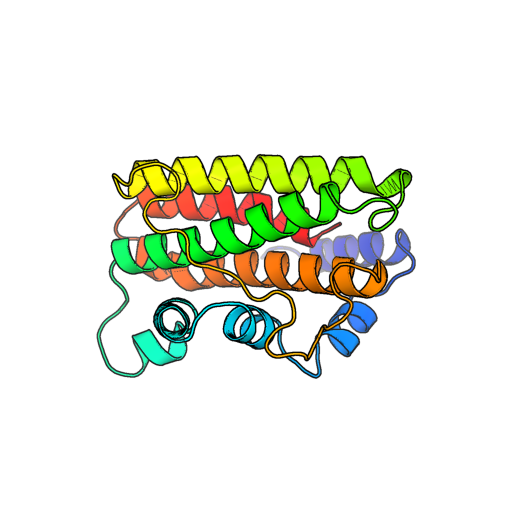 -8.958 5.583 1.00 89.50 185 VAL A C 1
ATOM 1427 O O . VAL A 1 185 ? 4.221 -9.245 4.970 1.00 89.50 185 VAL A O 1
ATOM 1430 N N . GLU A 1 186 ? 2.850 -7.708 5.911 1.00 85.88 186 GLU A N 1
ATOM 1431 C CA . GLU A 1 186 ? 3.598 -6.500 5.508 1.00 85.88 186 GLU A CA 1
ATOM 1432 C C . GLU A 1 186 ? 5.085 -6.605 5.866 1.00 85.88 186 GLU A C 1
ATOM 1434 O O . GLU A 1 186 ? 5.984 -6.327 5.078 1.00 85.88 186 GLU A O 1
ATOM 1439 N N . GLY A 1 187 ? 5.380 -7.092 7.077 1.00 85.19 187 GLY A N 1
ATOM 1440 C CA . GLY A 1 187 ? 6.758 -7.282 7.526 1.00 85.19 187 GLY A CA 1
ATOM 1441 C C . GLY A 1 187 ? 7.543 -8.295 6.685 1.00 85.19 187 GLY A C 1
ATOM 1442 O O . GLY A 1 187 ? 8.766 -8.192 6.609 1.00 85.19 187 GLY A O 1
ATOM 1443 N N . ARG A 1 188 ? 6.868 -9.265 6.050 1.00 88.38 188 ARG A N 1
ATOM 1444 C CA . ARG A 1 188 ? 7.506 -10.187 5.100 1.00 88.38 188 ARG A CA 1
ATOM 1445 C C . ARG A 1 188 ? 7.703 -9.532 3.744 1.00 88.38 188 ARG A C 1
ATOM 1447 O O . ARG A 1 188 ? 8.773 -9.718 3.178 1.00 88.38 188 ARG A O 1
ATOM 1454 N N . HIS A 1 189 ? 6.735 -8.775 3.241 1.00 88.44 189 HIS A N 1
ATOM 1455 C CA . HIS A 1 189 ? 6.889 -8.051 1.979 1.00 88.44 189 HIS A CA 1
ATOM 1456 C C . HIS A 1 189 ? 8.047 -7.051 2.038 1.00 88.44 189 HIS A C 1
ATOM 1458 O O . HIS A 1 189 ? 8.925 -7.078 1.182 1.00 88.44 189 HIS A O 1
ATOM 1464 N N . ALA A 1 190 ? 8.138 -6.283 3.128 1.00 85.00 190 ALA A N 1
ATOM 1465 C CA . ALA A 1 190 ? 9.216 -5.324 3.368 1.00 85.00 190 ALA A CA 1
ATOM 1466 C C . ALA A 1 190 ? 10.612 -5.965 3.547 1.00 85.00 190 ALA A C 1
ATOM 1468 O O . ALA A 1 190 ? 11.603 -5.247 3.696 1.00 85.00 190 ALA A O 1
ATOM 1469 N N . SER A 1 191 ? 10.705 -7.300 3.589 1.00 81.38 191 SER A N 1
ATOM 1470 C CA . SER A 1 191 ? 11.961 -8.040 3.767 1.00 81.38 191 SER A CA 1
ATOM 1471 C C . SER A 1 191 ? 12.569 -8.598 2.474 1.00 81.38 191 SER A C 1
ATOM 1473 O O . SER A 1 191 ? 13.646 -9.196 2.554 1.00 81.38 191 SER A O 1
ATOM 1475 N N . VAL A 1 192 ? 11.883 -8.434 1.334 1.00 70.25 192 VAL A N 1
ATOM 1476 C CA . VAL A 1 192 ? 12.265 -8.987 0.015 1.00 70.25 192 VAL A CA 1
ATOM 1477 C C . VAL A 1 192 ? 12.928 -7.934 -0.887 1.00 70.25 192 VAL A C 1
ATOM 1479 O O . VAL A 1 192 ? 13.435 -6.929 -0.345 1.00 70.25 192 VAL A O 1
#

pLDDT: mean 76.79, std 20.31, range [35.81, 98.31]